Protein AF-A0A0B7FVF7-F1 (afdb_monomer_lite)

Structure (mmCIF, N/CA/C/O backbone):
data_AF-A0A0B7FVF7-F1
#
_entry.id   AF-A0A0B7FVF7-F1
#
loop_
_atom_site.group_PDB
_atom_site.id
_atom_site.type_symbol
_atom_site.label_atom_id
_atom_site.label_alt_id
_atom_site.label_comp_id
_atom_site.label_asym_id
_atom_site.label_entity_id
_atom_site.label_seq_id
_atom_site.pdbx_PDB_ins_code
_atom_site.Cartn_x
_atom_site.Cartn_y
_atom_site.Cartn_z
_atom_site.occupancy
_atom_site.B_iso_or_equiv
_atom_site.auth_seq_id
_atom_site.auth_comp_id
_atom_site.auth_asym_id
_atom_site.auth_atom_id
_atom_site.pdbx_PDB_model_num
ATOM 1 N N . MET A 1 1 ? -5.448 34.491 22.458 1.00 40.00 1 MET A N 1
ATOM 2 C CA . MET A 1 1 ? -5.230 33.039 22.289 1.00 40.00 1 MET A CA 1
ATOM 3 C C . MET A 1 1 ? -5.786 32.629 20.936 1.00 40.00 1 MET A C 1
ATOM 5 O O . MET A 1 1 ? -6.955 32.916 20.706 1.00 40.00 1 MET A O 1
ATOM 9 N N . PRO A 1 2 ? -4.983 32.067 20.018 1.00 40.56 2 PRO A N 1
ATOM 10 C CA . PRO A 1 2 ? -5.481 31.644 18.713 1.00 40.56 2 PRO A CA 1
ATOM 11 C C . PRO A 1 2 ? -6.463 30.479 18.889 1.00 40.56 2 PRO A C 1
ATOM 13 O O . PRO A 1 2 ? -6.180 29.525 19.614 1.00 40.56 2 PRO A O 1
ATOM 16 N N . ALA A 1 3 ? -7.634 30.582 18.263 1.00 45.41 3 ALA A N 1
ATOM 17 C CA . ALA A 1 3 ? -8.633 29.525 18.258 1.00 45.41 3 ALA A CA 1
ATOM 18 C C . ALA A 1 3 ? -8.055 28.291 17.550 1.00 45.41 3 ALA A C 1
ATOM 20 O O . ALA A 1 3 ? -7.659 28.364 16.387 1.00 45.41 3 ALA A O 1
ATOM 21 N N . LEU A 1 4 ? -7.983 27.162 18.255 1.00 48.22 4 LEU A N 1
ATOM 22 C CA . LEU A 1 4 ? -7.643 25.872 17.662 1.00 48.22 4 LEU A CA 1
ATOM 23 C C . LEU A 1 4 ? -8.769 25.487 16.697 1.00 48.22 4 LEU A C 1
ATOM 25 O O . LEU A 1 4 ? -9.806 24.971 17.117 1.00 48.22 4 LEU A O 1
ATOM 29 N N . SER A 1 5 ? -8.584 25.769 15.408 1.00 57.19 5 SER A N 1
ATOM 30 C CA . SER A 1 5 ? -9.456 25.272 14.348 1.00 57.19 5 SER A CA 1
ATOM 31 C C . SER A 1 5 ? -9.548 23.753 14.476 1.00 57.19 5 SER A C 1
ATOM 33 O O . SER A 1 5 ? -8.553 23.046 14.313 1.00 57.19 5 SER A O 1
ATOM 35 N N . ARG A 1 6 ? -10.735 23.239 14.818 1.00 60.09 6 ARG A N 1
ATOM 36 C CA . ARG A 1 6 ? -10.987 21.796 14.851 1.00 60.09 6 ARG A CA 1
ATOM 37 C C . ARG A 1 6 ? -10.880 21.285 13.415 1.00 60.09 6 ARG A C 1
ATOM 39 O O . ARG A 1 6 ? -11.695 21.647 12.577 1.00 60.09 6 ARG A O 1
ATOM 46 N N . VAL A 1 7 ? -9.862 20.485 13.126 1.00 69.00 7 VAL A N 1
ATOM 47 C CA . VAL A 1 7 ? -9.727 19.763 11.855 1.00 69.00 7 VAL A CA 1
ATOM 48 C C . VAL A 1 7 ? -10.257 18.355 12.084 1.00 69.00 7 VAL A C 1
ATOM 50 O O . VAL A 1 7 ? -9.806 17.671 13.003 1.00 69.00 7 VAL A O 1
ATOM 53 N N . ALA A 1 8 ? -11.226 17.929 11.276 1.00 76.94 8 ALA A N 1
ATOM 54 C CA . ALA A 1 8 ? -11.682 16.548 11.292 1.00 76.94 8 ALA A CA 1
ATOM 55 C C . ALA A 1 8 ? -10.719 15.725 10.436 1.00 76.94 8 ALA A C 1
ATOM 57 O O . ALA A 1 8 ? -10.469 16.051 9.273 1.00 76.94 8 ALA A O 1
ATOM 58 N N . LEU A 1 9 ? -10.160 14.672 11.029 1.00 82.38 9 LEU A N 1
ATOM 59 C CA . LEU A 1 9 ? -9.371 13.691 10.298 1.00 82.38 9 LEU A CA 1
ATOM 60 C C . LEU A 1 9 ? -10.318 12.628 9.757 1.00 82.38 9 LEU A C 1
ATOM 62 O O . LEU A 1 9 ? -10.985 11.933 10.522 1.00 82.38 9 LEU A O 1
ATOM 66 N N . THR A 1 10 ? -10.361 12.522 8.438 1.00 90.12 10 THR A N 1
ATOM 67 C CA . THR A 1 10 ? -11.080 11.470 7.719 1.00 90.12 10 THR A CA 1
ATOM 68 C C . THR A 1 10 ? -10.075 10.560 7.030 1.00 90.12 10 THR A C 1
ATOM 70 O O . THR A 1 10 ? -8.979 11.007 6.688 1.00 90.12 10 THR A O 1
ATOM 73 N N . TYR A 1 11 ? -10.427 9.290 6.852 1.00 91.88 11 TYR A N 1
ATOM 74 C CA . TYR A 1 11 ? -9.590 8.330 6.140 1.00 91.88 11 TYR A CA 1
ATOM 75 C C . TYR A 1 11 ? -10.258 7.979 4.815 1.00 91.88 11 TYR A C 1
ATOM 77 O O . TYR A 1 11 ? -11.464 7.736 4.791 1.00 91.88 11 TYR A O 1
ATOM 85 N N . ASP A 1 12 ? -9.481 7.982 3.737 1.00 93.88 12 ASP A N 1
ATOM 86 C CA . ASP A 1 12 ? -9.951 7.646 2.394 1.00 93.88 12 ASP A CA 1
ATOM 87 C C . ASP A 1 12 ? -9.184 6.419 1.883 1.00 93.88 12 ASP A C 1
ATOM 89 O O . ASP A 1 12 ? -7.948 6.401 1.895 1.00 93.88 12 ASP A O 1
ATOM 93 N N . ILE A 1 13 ? -9.922 5.383 1.474 1.00 95.94 13 ILE A N 1
ATOM 94 C CA . ILE A 1 13 ? -9.359 4.157 0.904 1.00 95.94 13 ILE A CA 1
ATOM 95 C C . ILE A 1 13 ? -9.571 4.182 -0.607 1.00 95.94 13 ILE A C 1
ATOM 97 O O . ILE A 1 13 ? -10.697 4.291 -1.098 1.00 95.94 13 ILE A O 1
ATOM 101 N N . CYS A 1 14 ? -8.478 4.063 -1.351 1.00 95.56 14 CYS A N 1
ATOM 102 C CA . CYS A 1 14 ? -8.489 4.072 -2.806 1.00 95.56 14 CYS A CA 1
ATOM 103 C C . CYS A 1 14 ? -8.047 2.708 -3.328 1.00 95.56 14 CYS A C 1
ATOM 105 O O . CYS A 1 14 ? -7.023 2.186 -2.890 1.00 95.56 14 CYS A O 1
ATOM 107 N N . VAL A 1 15 ? -8.806 2.150 -4.269 1.00 96.06 15 VAL A N 1
ATOM 108 C CA . VAL A 1 15 ? -8.445 0.927 -4.993 1.00 96.06 15 VAL A CA 1
ATOM 109 C C . VAL A 1 15 ? -7.990 1.322 -6.390 1.00 96.06 15 VAL A C 1
ATOM 111 O O . VAL A 1 15 ? -8.666 2.096 -7.065 1.00 96.06 15 VAL A O 1
ATOM 114 N N . HIS A 1 16 ? -6.844 0.794 -6.802 1.00 95.56 16 HIS A N 1
ATOM 115 C CA . HIS A 1 16 ? -6.195 1.099 -8.069 1.00 95.56 16 HIS A CA 1
ATOM 116 C C . HIS A 1 16 ? -6.110 -0.180 -8.899 1.00 95.56 16 HIS A C 1
ATOM 118 O O . HIS A 1 16 ? -5.413 -1.124 -8.522 1.00 95.56 16 HIS A O 1
ATOM 124 N N . ALA A 1 17 ? -6.809 -0.212 -10.033 1.00 94.25 17 ALA A N 1
ATOM 125 C CA . ALA A 1 17 ? -6.818 -1.367 -10.934 1.00 94.25 17 ALA A CA 1
ATOM 126 C C . ALA A 1 17 ? -5.561 -1.480 -11.816 1.00 94.25 17 ALA A C 1
ATOM 128 O O . ALA A 1 17 ? -5.378 -2.486 -12.494 1.00 94.25 17 ALA A O 1
ATOM 129 N N . SER A 1 18 ? -4.708 -0.452 -11.829 1.00 93.69 18 SER A N 1
ATOM 130 C CA . SER A 1 18 ? -3.447 -0.438 -12.574 1.00 93.69 18 SER A CA 1
ATOM 131 C C . SER A 1 18 ? -2.327 0.162 -11.736 1.00 93.69 18 SER A C 1
ATOM 133 O O . SER A 1 18 ? -2.566 0.987 -10.844 1.00 93.69 18 SER A O 1
ATOM 135 N N . ALA A 1 19 ? -1.095 -0.222 -12.052 1.00 94.06 19 ALA A N 1
ATOM 136 C CA . ALA A 1 19 ? 0.082 0.362 -11.433 1.00 94.06 19 ALA A CA 1
ATOM 137 C C . ALA A 1 19 ? 0.267 1.826 -11.850 1.00 94.06 19 ALA A C 1
ATOM 139 O O . ALA A 1 19 ? 0.687 2.647 -11.036 1.00 94.06 19 ALA A O 1
ATOM 140 N N . ALA A 1 20 ? -0.100 2.178 -13.086 1.00 92.25 20 ALA A N 1
ATOM 141 C CA . ALA A 1 20 ? -0.133 3.560 -13.553 1.00 92.25 20 ALA A CA 1
ATOM 142 C C . ALA A 1 20 ? -1.016 4.461 -12.667 1.00 92.25 20 ALA A C 1
ATOM 144 O O . ALA A 1 20 ? -0.553 5.506 -12.206 1.00 92.25 20 ALA A O 1
ATOM 145 N N . ASP A 1 21 ? -2.254 4.046 -12.380 1.00 93.69 21 ASP A N 1
ATOM 146 C CA . ASP A 1 21 ? -3.182 4.802 -11.525 1.00 93.69 21 ASP A CA 1
ATOM 147 C C . ASP A 1 21 ? -2.670 4.916 -10.080 1.00 93.69 21 ASP A C 1
ATOM 149 O O . ASP A 1 21 ? -2.673 5.999 -9.489 1.00 93.69 21 ASP A O 1
ATOM 153 N N . PHE A 1 22 ? -2.136 3.819 -9.537 1.00 95.50 22 PHE A N 1
ATOM 154 C CA . PHE A 1 22 ? -1.482 3.812 -8.230 1.00 95.50 22 PHE A CA 1
ATOM 155 C C . PHE A 1 22 ? -0.307 4.799 -8.165 1.00 95.50 22 PHE A C 1
ATOM 157 O O . PHE A 1 22 ? -0.182 5.554 -7.199 1.00 95.50 22 PHE A O 1
ATOM 164 N N . MET A 1 23 ? 0.541 4.837 -9.195 1.00 93.75 23 MET A N 1
ATOM 165 C CA . MET A 1 23 ? 1.702 5.727 -9.253 1.00 93.75 23 MET A CA 1
ATOM 166 C C . MET A 1 23 ? 1.321 7.197 -9.454 1.00 93.75 23 MET A C 1
ATOM 168 O O . MET A 1 23 ? 2.017 8.072 -8.932 1.00 93.75 23 MET A O 1
ATOM 172 N N . GLU A 1 24 ? 0.224 7.492 -10.159 1.00 93.38 24 GLU A N 1
ATOM 173 C CA . GLU A 1 24 ? -0.326 8.850 -10.228 1.00 93.38 24 GLU A CA 1
ATOM 174 C C . GLU A 1 24 ? -0.757 9.343 -8.840 1.00 93.38 24 GLU A C 1
ATOM 176 O O . GLU A 1 24 ? -0.422 10.469 -8.472 1.00 93.38 24 GLU A O 1
ATOM 181 N N . ALA A 1 25 ? -1.426 8.497 -8.052 1.00 94.00 25 ALA A N 1
ATOM 182 C CA . ALA A 1 25 ? -1.904 8.843 -6.714 1.00 94.00 25 ALA A CA 1
ATOM 183 C C . ALA A 1 25 ? -0.775 8.906 -5.667 1.00 94.00 25 ALA A C 1
ATOM 185 O O . ALA A 1 25 ? -0.592 9.902 -4.964 1.00 94.00 25 ALA A O 1
ATOM 186 N N . ALA A 1 26 ? -0.006 7.823 -5.544 1.00 94.12 26 ALA A N 1
ATOM 187 C CA . ALA A 1 26 ? 0.906 7.586 -4.428 1.00 94.12 26 ALA A CA 1
ATOM 188 C C . ALA A 1 26 ? 2.373 7.879 -4.746 1.00 94.12 26 ALA A C 1
ATOM 190 O O . ALA A 1 26 ? 3.180 8.006 -3.822 1.00 94.12 26 ALA A O 1
ATOM 191 N N . GLY A 1 27 ? 2.734 8.026 -6.025 1.00 91.06 27 GLY A N 1
ATOM 192 C CA . GLY A 1 27 ? 4.130 8.112 -6.452 1.00 91.06 27 GLY A CA 1
ATOM 193 C C . GLY A 1 27 ? 4.908 9.228 -5.757 1.00 91.06 27 GLY A C 1
ATOM 194 O O . GLY A 1 27 ? 6.050 9.020 -5.363 1.00 91.06 27 GLY A O 1
ATOM 195 N N . HIS A 1 28 ? 4.285 10.387 -5.519 1.00 90.19 28 HIS A N 1
ATOM 196 C CA . HIS A 1 28 ? 4.942 11.486 -4.806 1.00 90.19 28 HIS A CA 1
ATOM 197 C C . HIS A 1 28 ? 5.336 11.110 -3.366 1.00 90.19 28 HIS A C 1
ATOM 199 O O . HIS A 1 28 ? 6.439 11.432 -2.938 1.00 90.19 28 HIS A O 1
ATOM 205 N N . ALA A 1 29 ? 4.470 10.401 -2.637 1.00 90.00 29 ALA A N 1
ATOM 206 C CA . ALA A 1 29 ? 4.701 10.017 -1.247 1.00 90.00 29 ALA A CA 1
ATOM 207 C C . ALA A 1 29 ? 5.718 8.870 -1.127 1.00 90.00 29 ALA A C 1
ATOM 209 O O . ALA A 1 29 ? 6.467 8.804 -0.154 1.00 90.00 29 ALA A O 1
ATOM 210 N N . LEU A 1 30 ? 5.768 7.983 -2.125 1.00 87.50 30 LEU A N 1
ATOM 211 C CA . LEU A 1 30 ? 6.735 6.884 -2.177 1.00 87.50 30 LEU A CA 1
ATOM 212 C C . LEU A 1 30 ? 8.140 7.372 -2.558 1.00 87.50 30 LEU A C 1
ATOM 214 O O . LEU A 1 30 ? 9.123 6.914 -1.978 1.00 87.50 30 LEU A O 1
ATOM 218 N N . LEU A 1 31 ? 8.232 8.325 -3.492 1.00 82.56 31 LEU A N 1
ATOM 219 C CA . LEU A 1 31 ? 9.501 8.846 -4.008 1.00 82.56 31 LEU A CA 1
ATOM 220 C C . LEU A 1 31 ? 10.141 9.910 -3.107 1.00 82.56 31 LEU A C 1
ATOM 222 O O . LEU A 1 31 ? 11.363 9.988 -3.067 1.00 82.56 31 LEU A O 1
ATOM 226 N N . ALA A 1 32 ? 9.352 10.726 -2.396 1.00 68.94 32 ALA A N 1
ATOM 227 C CA . ALA A 1 32 ? 9.876 11.913 -1.713 1.00 68.94 32 ALA A CA 1
ATOM 228 C C . ALA A 1 32 ? 10.876 11.613 -0.584 1.00 68.94 32 ALA A C 1
ATOM 230 O O . ALA A 1 32 ? 11.811 12.380 -0.423 1.00 68.94 32 ALA A O 1
ATOM 231 N N . ASP A 1 33 ? 10.719 10.512 0.160 1.00 60.16 33 ASP A N 1
ATOM 232 C CA . ASP A 1 33 ? 11.608 10.178 1.294 1.00 60.16 33 ASP A CA 1
ATOM 233 C C . ASP A 1 33 ? 11.699 8.670 1.586 1.00 60.16 33 ASP A C 1
ATOM 235 O O . ASP A 1 33 ? 12.339 8.234 2.546 1.00 60.16 33 ASP A O 1
ATOM 239 N N . GLN A 1 34 ? 11.005 7.843 0.801 1.00 64.94 34 GLN A N 1
ATOM 240 C CA . GLN A 1 34 ? 10.718 6.460 1.174 1.00 64.94 34 GLN A CA 1
ATOM 241 C C . GLN A 1 34 ? 11.133 5.445 0.115 1.00 64.94 34 GLN A C 1
ATOM 243 O O . GLN A 1 34 ? 10.825 4.269 0.276 1.00 64.94 34 GLN A O 1
ATOM 248 N N . GLU A 1 35 ? 11.881 5.833 -0.917 1.00 64.06 35 GLU A N 1
ATOM 249 C CA . GLU A 1 35 ? 12.349 4.912 -1.961 1.00 64.06 35 GLU A CA 1
ATOM 250 C C . GLU A 1 35 ? 13.102 3.712 -1.356 1.00 64.06 35 GLU A C 1
ATOM 252 O O . GLU A 1 35 ? 12.822 2.556 -1.666 1.00 64.06 35 GLU A O 1
ATOM 257 N N . ARG A 1 36 ? 13.962 3.967 -0.358 1.00 65.19 36 ARG A N 1
ATOM 258 C CA . ARG A 1 36 ? 14.715 2.914 0.349 1.00 65.19 36 ARG A CA 1
ATOM 259 C C . ARG A 1 36 ? 13.841 1.990 1.206 1.00 65.19 36 ARG A C 1
ATOM 261 O O . ARG A 1 36 ? 14.229 0.852 1.447 1.00 65.19 36 ARG A O 1
ATOM 268 N N . ARG A 1 37 ? 12.694 2.473 1.700 1.00 68.12 37 ARG A N 1
ATOM 269 C CA . ARG A 1 37 ? 11.808 1.751 2.641 1.00 68.12 37 ARG A CA 1
ATOM 270 C C . ARG A 1 37 ? 10.598 1.111 1.960 1.00 68.12 37 ARG A C 1
ATOM 272 O O . ARG A 1 37 ? 10.102 0.099 2.438 1.00 68.12 37 ARG A O 1
ATOM 279 N N . SER A 1 38 ? 10.148 1.671 0.842 1.00 65.62 38 SER A N 1
ATOM 280 C CA . SER A 1 38 ? 9.029 1.185 0.028 1.00 65.62 38 SER A CA 1
ATOM 281 C C . SER A 1 38 ? 9.456 0.169 -1.035 1.00 65.62 38 SER A C 1
ATOM 283 O O . SER A 1 38 ? 8.635 -0.209 -1.868 1.00 65.62 38 SER A O 1
ATOM 285 N N . ASN A 1 39 ? 10.719 -0.281 -0.982 1.00 68.50 39 ASN A N 1
ATOM 286 C CA . ASN A 1 39 ? 11.444 -0.951 -2.063 1.00 68.50 39 ASN A CA 1
ATOM 287 C C . ASN A 1 39 ? 10.620 -2.030 -2.786 1.00 68.50 39 ASN A C 1
ATOM 289 O O . ASN A 1 39 ? 10.607 -2.059 -4.007 1.00 68.50 39 ASN A O 1
ATOM 293 N N . LEU A 1 40 ? 9.848 -2.854 -2.071 1.00 84.19 40 LEU A N 1
ATOM 294 C CA . LEU A 1 40 ? 9.037 -3.905 -2.699 1.00 84.19 40 LEU A CA 1
ATOM 295 C C . LEU A 1 40 ? 7.803 -3.371 -3.439 1.00 84.19 40 LEU A C 1
ATOM 297 O O . LEU A 1 40 ? 7.603 -3.705 -4.598 1.00 84.19 40 LEU A O 1
ATOM 301 N N . ILE A 1 41 ? 6.993 -2.510 -2.816 1.00 89.94 41 ILE A N 1
ATOM 302 C CA . ILE A 1 41 ? 5.767 -2.006 -3.460 1.00 89.94 41 ILE A CA 1
ATOM 303 C C . ILE A 1 41 ? 6.103 -1.043 -4.596 1.00 89.94 41 ILE A C 1
ATOM 305 O O . ILE A 1 41 ? 5.476 -1.098 -5.652 1.00 89.94 41 ILE A O 1
ATOM 309 N N . LEU A 1 42 ? 7.090 -0.167 -4.390 1.00 88.38 42 LEU A N 1
ATOM 310 C CA . LEU A 1 42 ? 7.495 0.792 -5.411 1.00 88.38 42 LEU A CA 1
ATOM 311 C C . LEU A 1 42 ? 8.128 0.088 -6.616 1.00 88.38 42 LEU A C 1
ATOM 313 O O . LEU A 1 42 ? 7.776 0.420 -7.744 1.00 88.38 42 LEU A O 1
ATOM 317 N N . SER A 1 43 ? 9.007 -0.900 -6.406 1.00 87.44 43 SER A N 1
ATOM 318 C CA . SER A 1 43 ? 9.593 -1.659 -7.521 1.00 87.44 43 SER A CA 1
ATOM 319 C C . SER A 1 43 ? 8.537 -2.446 -8.295 1.00 87.44 43 SER A C 1
ATOM 321 O O . SER A 1 43 ? 8.483 -2.317 -9.516 1.00 87.44 43 SER A O 1
ATOM 323 N N . GLN A 1 44 ? 7.637 -3.155 -7.601 1.00 90.62 44 GLN A N 1
ATOM 324 C CA . GLN A 1 44 ? 6.514 -3.862 -8.225 1.00 90.62 44 GLN A CA 1
ATOM 325 C C . GLN A 1 44 ? 5.637 -2.922 -9.059 1.00 90.62 44 GLN A C 1
ATOM 327 O O . GLN A 1 44 ? 5.270 -3.244 -10.188 1.00 90.62 44 GLN A O 1
ATOM 332 N N . ALA A 1 45 ? 5.315 -1.741 -8.524 1.00 91.81 45 ALA A N 1
ATOM 333 C CA . ALA A 1 45 ? 4.517 -0.755 -9.238 1.00 91.81 45 ALA A CA 1
ATOM 334 C C . ALA A 1 45 ? 5.249 -0.185 -10.462 1.00 91.81 45 ALA A C 1
ATOM 336 O O . ALA A 1 45 ? 4.638 -0.028 -11.514 1.00 91.81 45 ALA A O 1
ATOM 337 N N . LEU A 1 46 ? 6.550 0.103 -10.364 1.00 90.38 46 LEU A N 1
ATOM 338 C CA . LEU A 1 46 ? 7.339 0.602 -11.494 1.00 90.38 46 LEU A CA 1
ATOM 339 C C . LEU A 1 46 ? 7.472 -0.443 -12.607 1.00 90.38 46 LEU A C 1
ATOM 341 O O . LEU A 1 46 ? 7.271 -0.118 -13.779 1.00 90.38 46 LEU A O 1
ATOM 345 N N . GLU A 1 47 ? 7.772 -1.693 -12.251 1.00 90.56 47 GLU A N 1
ATOM 346 C CA . GLU A 1 47 ? 7.867 -2.803 -13.201 1.00 90.56 47 GLU A CA 1
ATOM 347 C C . GLU A 1 47 ? 6.528 -3.031 -13.906 1.00 90.56 47 GLU A C 1
ATOM 349 O O . GLU A 1 47 ? 6.466 -3.070 -15.139 1.00 90.56 47 GLU A O 1
ATOM 354 N N . ARG A 1 48 ? 5.432 -3.089 -13.139 1.00 91.44 48 ARG A N 1
ATOM 355 C CA . ARG A 1 48 ? 4.097 -3.259 -13.707 1.00 91.44 48 ARG A CA 1
ATOM 356 C C . ARG A 1 48 ? 3.683 -2.070 -14.570 1.00 91.44 48 ARG A C 1
ATOM 358 O O . ARG A 1 48 ? 3.174 -2.294 -15.661 1.00 91.44 48 ARG A O 1
ATOM 365 N N . ALA A 1 49 ? 3.926 -0.833 -14.143 1.00 89.88 49 ALA A N 1
ATOM 366 C CA . ALA A 1 49 ? 3.584 0.352 -14.932 1.00 89.88 49 ALA A CA 1
ATOM 367 C C . ALA A 1 49 ? 4.348 0.385 -16.270 1.00 89.88 49 ALA A C 1
ATOM 369 O O . ALA A 1 49 ? 3.788 0.767 -17.296 1.00 89.88 49 ALA A O 1
ATOM 370 N N . SER A 1 50 ? 5.609 -0.061 -16.279 1.00 87.81 50 SER A N 1
ATOM 371 C CA . SER A 1 50 ? 6.398 -0.237 -17.507 1.00 87.81 50 SER A CA 1
ATOM 372 C C . SER A 1 50 ? 5.799 -1.313 -18.423 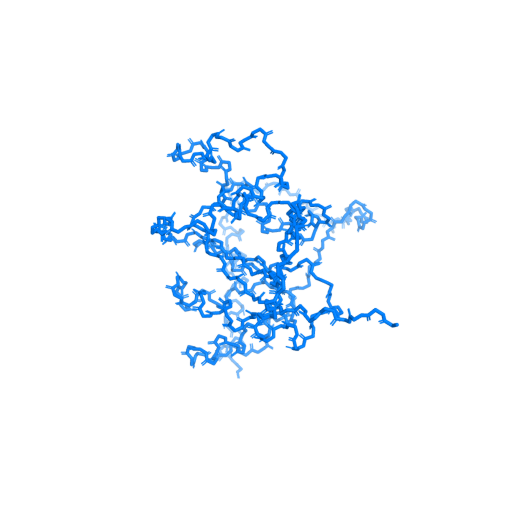1.00 87.81 50 SER A C 1
ATOM 374 O O . SER A 1 50 ? 5.656 -1.117 -19.636 1.00 87.81 50 SER A O 1
ATOM 376 N N . TRP A 1 51 ? 5.376 -2.440 -17.845 1.00 89.44 51 TRP A N 1
ATOM 377 C CA . TRP A 1 51 ? 4.681 -3.491 -18.585 1.00 89.44 51 TRP A CA 1
ATOM 378 C C . TRP A 1 51 ? 3.341 -3.004 -19.162 1.00 89.44 51 TRP A C 1
ATOM 380 O O . TRP A 1 51 ? 3.057 -3.244 -20.332 1.00 89.44 51 TRP A O 1
ATOM 390 N N . GLU A 1 52 ? 2.537 -2.275 -18.382 1.00 89.75 52 GLU A N 1
ATOM 391 C CA . GLU A 1 52 ? 1.254 -1.702 -18.814 1.00 89.75 52 GLU A CA 1
ATOM 392 C C . GLU A 1 52 ? 1.461 -0.751 -20.000 1.00 89.75 52 GLU A C 1
ATOM 394 O O . GLU A 1 52 ? 0.825 -0.912 -21.042 1.00 89.75 52 GLU A O 1
ATOM 399 N N . ALA A 1 53 ? 2.436 0.159 -19.903 1.00 85.50 53 ALA A N 1
ATOM 400 C CA . ALA A 1 53 ? 2.763 1.100 -20.972 1.00 85.50 53 ALA A CA 1
ATOM 401 C C . ALA A 1 53 ? 3.158 0.416 -22.296 1.00 85.50 53 ALA A C 1
ATOM 403 O O . ALA A 1 53 ? 2.910 0.968 -23.367 1.00 85.50 53 ALA A O 1
ATOM 404 N N . THR A 1 54 ? 3.758 -0.776 -22.236 1.00 86.00 54 THR A N 1
ATOM 405 C CA . THR A 1 54 ? 4.208 -1.522 -23.423 1.00 86.00 54 THR A CA 1
ATOM 406 C C . THR A 1 54 ? 3.158 -2.482 -23.985 1.00 86.00 54 THR A C 1
ATOM 408 O O . THR A 1 54 ? 3.170 -2.728 -25.189 1.00 86.00 54 THR A O 1
ATOM 411 N N . HIS A 1 55 ? 2.250 -3.017 -23.159 1.00 83.12 55 HIS A N 1
ATOM 412 C CA . HIS A 1 55 ? 1.381 -4.137 -23.553 1.00 83.12 55 HIS A CA 1
ATOM 413 C C . HIS A 1 55 ? -0.100 -3.794 -23.690 1.00 83.12 55 HIS A C 1
ATOM 415 O O . HIS A 1 55 ? -0.782 -4.404 -24.510 1.00 83.12 55 HIS A O 1
ATOM 421 N N . THR A 1 56 ? -0.635 -2.869 -22.896 1.00 73.56 56 THR A N 1
ATOM 422 C CA . THR A 1 56 ? -2.085 -2.611 -22.901 1.00 73.56 56 THR A CA 1
ATOM 423 C C . THR A 1 56 ? -2.454 -1.414 -23.767 1.00 73.56 56 THR A C 1
ATOM 425 O O . THR A 1 56 ? -3.629 -1.222 -24.064 1.00 73.56 56 THR A O 1
ATOM 428 N N . GLY A 1 57 ? -1.484 -0.566 -24.134 1.00 62.72 57 GLY A N 1
ATOM 429 C CA . GLY A 1 57 ? -1.759 0.758 -24.707 1.00 62.72 57 GLY A CA 1
ATOM 430 C C . GLY A 1 57 ? -2.513 1.687 -23.740 1.00 62.72 57 GLY A C 1
ATOM 431 O O . GLY A 1 57 ? -2.708 2.862 -24.042 1.00 62.72 57 GLY A O 1
ATOM 432 N N . ILE A 1 58 ? -2.885 1.184 -22.555 1.00 59.34 58 ILE A N 1
ATOM 433 C CA . ILE A 1 58 ? -3.406 1.924 -21.412 1.00 59.34 58 ILE A CA 1
ATOM 434 C C . ILE A 1 58 ? -2.174 2.479 -20.699 1.00 59.34 58 ILE A C 1
ATOM 436 O O . ILE A 1 58 ? -1.787 2.057 -19.612 1.00 59.34 58 ILE A O 1
ATOM 440 N N . GLY A 1 59 ? -1.485 3.390 -21.380 1.00 51.22 59 GLY A N 1
ATOM 441 C CA . GLY A 1 59 ? -0.515 4.243 -20.722 1.00 51.22 59 GLY A CA 1
ATOM 442 C C . GLY A 1 59 ? -1.241 5.125 -19.713 1.00 51.22 59 GLY A C 1
ATOM 443 O O . GLY A 1 59 ? -2.421 5.448 -19.888 1.00 51.22 59 GLY A O 1
ATOM 444 N N . THR A 1 60 ? -0.517 5.538 -18.673 1.00 53.53 60 THR A N 1
ATOM 445 C CA . THR A 1 60 ? -0.808 6.767 -17.916 1.00 53.53 60 THR A CA 1
ATOM 446 C C . THR A 1 60 ? -1.479 7.781 -18.835 1.00 53.53 60 THR A C 1
ATOM 448 O O . THR A 1 60 ? -0.998 7.984 -19.953 1.00 53.53 60 THR A O 1
ATOM 451 N N . SER A 1 61 ? -2.609 8.365 -18.410 1.00 53.75 61 SER A N 1
ATOM 452 C CA . SER A 1 61 ? -3.329 9.357 -19.220 1.00 53.75 61 SER A CA 1
ATOM 453 C C . SER A 1 61 ? -2.295 10.307 -19.812 1.00 53.75 61 SER A C 1
ATOM 455 O O . SER A 1 61 ? -1.633 11.005 -19.050 1.00 53.75 61 SER A O 1
ATOM 457 N N . GLY A 1 62 ? -2.101 10.301 -21.140 1.00 54.62 62 GLY A N 1
ATOM 458 C CA . GLY A 1 62 ? -0.946 10.958 -21.781 1.00 54.62 62 GLY A CA 1
ATOM 459 C C . GLY A 1 62 ? -0.758 12.425 -21.369 1.00 54.62 62 GLY A C 1
ATOM 460 O O . GLY A 1 62 ? 0.341 12.965 -21.424 1.00 54.62 62 GLY A O 1
ATOM 461 N N . SER A 1 63 ? -1.828 13.038 -20.860 1.00 57.03 63 SER A N 1
ATOM 462 C CA . SER A 1 63 ? -1.874 14.355 -20.233 1.00 57.03 63 SER A CA 1
ATOM 463 C C . SER A 1 63 ? -1.001 14.552 -18.978 1.00 57.03 63 SER A C 1
ATOM 465 O O . SER A 1 63 ? -0.720 15.704 -18.656 1.00 57.03 63 SER A O 1
ATOM 467 N N . THR A 1 64 ? -0.599 13.514 -18.234 1.00 69.56 64 THR A N 1
ATOM 468 C CA . THR A 1 64 ? 0.110 13.659 -16.939 1.00 69.56 64 THR A CA 1
ATOM 469 C C . THR A 1 64 ? 1.591 13.271 -16.999 1.00 69.56 64 THR A C 1
ATOM 471 O O . THR A 1 64 ? 2.337 13.582 -16.071 1.00 69.56 64 THR A O 1
ATOM 474 N N . LEU A 1 65 ? 2.047 12.646 -18.090 1.00 69.50 65 LEU A N 1
ATOM 475 C CA . LEU A 1 65 ? 3.394 12.070 -18.243 1.00 69.50 65 LEU A CA 1
ATOM 476 C C . LEU A 1 65 ? 4.546 13.086 -18.108 1.00 69.50 65 LEU A C 1
ATOM 478 O O . LEU A 1 65 ? 5.639 12.703 -17.702 1.00 69.50 65 LEU A O 1
ATOM 482 N N . GLY A 1 66 ? 4.303 14.372 -18.387 1.00 77.81 66 GLY A N 1
ATOM 483 C CA . GLY A 1 66 ? 5.291 15.451 -18.231 1.00 77.81 66 GLY A CA 1
ATOM 484 C C . GLY A 1 66 ? 5.276 16.161 -16.871 1.00 77.81 66 GLY A C 1
ATOM 485 O O . GLY A 1 66 ? 6.097 17.045 -16.632 1.00 77.81 66 GLY A O 1
ATOM 486 N N . LEU A 1 67 ? 4.338 15.823 -15.984 1.00 86.38 67 LEU A N 1
ATOM 487 C CA . LEU A 1 67 ? 4.184 16.494 -14.696 1.00 86.38 67 LEU A CA 1
ATOM 488 C C . LEU A 1 67 ? 5.075 15.857 -13.624 1.00 86.38 67 LEU A C 1
ATOM 490 O O . LEU A 1 67 ? 5.239 14.637 -13.559 1.00 86.38 67 LEU A O 1
ATOM 494 N N . ALA A 1 68 ? 5.589 16.688 -12.714 1.00 88.75 68 ALA A N 1
ATOM 495 C CA . ALA A 1 68 ? 6.280 16.206 -11.522 1.00 88.75 68 ALA A CA 1
ATOM 496 C C . ALA A 1 68 ? 5.351 15.299 -10.678 1.00 88.75 68 ALA A C 1
ATOM 498 O O . ALA A 1 68 ? 4.139 15.537 -10.647 1.00 88.75 68 ALA A O 1
ATOM 499 N N . PRO A 1 69 ? 5.876 14.298 -9.936 1.00 87.50 69 PRO A N 1
ATOM 500 C CA . PRO A 1 69 ? 5.058 13.345 -9.174 1.00 87.50 69 PRO A CA 1
ATOM 501 C C . PRO A 1 69 ? 3.997 13.991 -8.272 1.00 87.50 69 PRO A C 1
ATOM 503 O O . PRO A 1 69 ? 2.861 13.527 -8.221 1.00 87.50 69 PRO A O 1
ATOM 506 N N . HIS A 1 70 ? 4.347 15.088 -7.603 1.00 89.06 70 HIS A N 1
ATOM 507 C CA . HIS A 1 70 ? 3.434 15.850 -6.752 1.00 89.06 70 HIS A CA 1
ATOM 508 C C . HIS A 1 70 ? 2.263 16.479 -7.527 1.00 89.06 70 HIS A C 1
ATOM 510 O O . HIS A 1 70 ? 1.122 16.436 -7.070 1.00 89.06 70 HIS A O 1
ATOM 516 N N . GLU A 1 71 ? 2.521 17.024 -8.718 1.00 90.38 71 GLU A N 1
ATOM 517 C CA . GLU A 1 71 ? 1.478 17.613 -9.563 1.00 90.38 71 GLU A CA 1
ATOM 518 C C . GLU A 1 71 ? 0.566 16.534 -10.160 1.00 90.38 71 GLU A C 1
ATOM 520 O O . GLU A 1 71 ? -0.649 16.717 -10.198 1.00 90.38 71 GLU A O 1
ATOM 525 N N . ARG A 1 72 ? 1.114 15.363 -10.520 1.00 90.69 72 ARG A N 1
ATOM 526 C CA . ARG A 1 72 ? 0.300 14.202 -10.928 1.00 90.69 72 ARG A CA 1
ATOM 527 C C . ARG A 1 72 ? -0.667 13.777 -9.828 1.00 90.69 72 ARG A C 1
ATOM 529 O O . ARG A 1 72 ? -1.853 13.624 -10.098 1.00 90.69 72 ARG A O 1
ATOM 536 N N . SER A 1 73 ? -0.183 13.693 -8.590 1.00 91.31 73 SER A N 1
ATOM 537 C CA . SER A 1 73 ? -1.018 13.374 -7.428 1.00 91.31 73 SER A CA 1
ATOM 538 C C . SER A 1 73 ? -2.130 14.401 -7.221 1.00 91.31 73 SER A C 1
ATOM 540 O O . SER A 1 73 ? -3.275 14.023 -6.993 1.00 91.31 73 SER A O 1
ATOM 542 N N . LYS A 1 74 ? -1.848 15.704 -7.349 1.00 90.75 74 LYS A N 1
ATOM 543 C CA . LYS A 1 74 ? -2.895 16.740 -7.275 1.00 90.75 74 LYS A CA 1
ATOM 544 C C . LYS A 1 74 ? -3.983 16.545 -8.329 1.00 90.75 74 LYS A C 1
ATOM 546 O O . LYS A 1 74 ? -5.163 16.598 -7.992 1.00 90.75 74 LYS A O 1
ATOM 551 N N . VAL A 1 75 ? -3.593 16.320 -9.585 1.00 90.88 75 VAL A N 1
ATOM 552 C CA . VAL A 1 75 ? -4.537 16.087 -10.690 1.00 90.88 75 VAL A CA 1
ATOM 553 C C . VAL A 1 75 ? -5.358 14.822 -10.434 1.00 90.88 75 VAL A C 1
ATOM 555 O O . VAL A 1 75 ? -6.575 14.835 -10.614 1.00 90.88 75 VAL A O 1
ATOM 558 N N . TRP A 1 76 ? -4.717 13.758 -9.948 1.00 92.44 76 TRP A N 1
ATOM 559 C CA . TRP A 1 76 ? -5.382 12.511 -9.584 1.00 92.44 76 TRP A CA 1
ATOM 560 C C . TRP A 1 76 ? -6.442 12.720 -8.493 1.00 92.44 76 TRP A C 1
ATOM 562 O O . TRP A 1 76 ? -7.591 12.311 -8.659 1.00 92.44 76 TRP A O 1
ATOM 572 N N . TRP A 1 77 ? -6.102 13.431 -7.413 1.00 91.06 77 TRP A N 1
ATOM 573 C CA . TRP A 1 77 ? -7.041 13.740 -6.328 1.00 91.06 77 TRP A CA 1
ATOM 574 C C . TRP A 1 77 ? -8.188 14.648 -6.775 1.00 91.06 77 TRP A C 1
ATOM 576 O O . TRP A 1 77 ? -9.333 14.426 -6.381 1.00 91.06 77 TRP A O 1
ATOM 586 N N . ALA A 1 78 ? -7.915 15.633 -7.635 1.00 89.62 78 ALA A N 1
ATOM 587 C CA . ALA A 1 78 ? -8.957 16.471 -8.223 1.00 89.62 78 ALA A CA 1
ATOM 588 C C . ALA A 1 78 ? -9.939 15.641 -9.068 1.00 89.62 78 ALA A C 1
ATOM 590 O O . ALA A 1 78 ? -11.150 15.834 -8.974 1.00 89.62 78 ALA A O 1
ATOM 591 N N . ARG A 1 79 ? -9.430 14.672 -9.843 1.00 90.38 79 ARG A N 1
ATOM 592 C CA . ARG A 1 79 ? -10.249 13.722 -10.609 1.00 90.38 79 ARG A CA 1
ATOM 593 C C . ARG A 1 79 ? -11.057 12.805 -9.694 1.00 90.38 79 ARG A C 1
ATOM 595 O O . ARG A 1 79 ? -12.234 12.587 -9.961 1.00 90.38 79 ARG A O 1
ATOM 602 N N . ARG A 1 80 ? -10.467 12.302 -8.604 1.00 88.12 80 ARG A N 1
ATOM 603 C CA . ARG A 1 80 ? -11.167 11.449 -7.631 1.00 88.12 80 ARG A CA 1
ATOM 604 C C . ARG A 1 80 ? -12.370 12.165 -7.016 1.00 88.12 80 ARG A C 1
ATOM 606 O O . ARG A 1 80 ? -13.432 11.571 -6.916 1.00 88.12 80 ARG A O 1
ATOM 613 N N . TYR A 1 81 ? -12.253 13.430 -6.636 1.00 86.62 81 TYR A N 1
ATOM 614 C CA . TYR A 1 81 ? -13.390 14.153 -6.054 1.00 86.62 81 TYR A CA 1
ATOM 615 C C . TYR A 1 81 ? -14.359 14.742 -7.094 1.00 86.62 81 TYR A C 1
ATOM 617 O O . TYR A 1 81 ? -15.292 15.457 -6.730 1.00 86.62 81 TYR A O 1
ATOM 625 N N . SER A 1 82 ? -14.177 14.425 -8.379 1.00 85.69 82 SER A N 1
ATOM 626 C CA . SER A 1 82 ? -15.137 14.763 -9.427 1.00 85.69 82 SER A CA 1
ATOM 627 C C . SER A 1 82 ? -16.403 13.899 -9.302 1.00 85.69 82 SER A C 1
ATOM 629 O O . SER A 1 82 ? -16.296 12.698 -9.050 1.00 85.69 82 SER A O 1
ATOM 631 N N . PRO A 1 83 ? -17.609 14.456 -9.526 1.00 77.56 83 PRO A N 1
ATOM 632 C CA . PRO A 1 83 ? -18.872 13.713 -9.437 1.00 77.56 83 PRO A CA 1
ATOM 633 C C . PRO A 1 83 ? -19.010 12.590 -10.476 1.00 77.56 83 PRO A C 1
ATOM 635 O O . PRO A 1 83 ? -19.879 11.733 -10.341 1.00 77.56 83 PRO A O 1
ATOM 638 N N . ILE A 1 84 ? -18.174 12.590 -11.517 1.00 77.75 84 ILE A N 1
ATOM 639 C CA . ILE A 1 84 ? -18.170 11.575 -12.569 1.00 77.75 84 ILE A CA 1
ATOM 640 C C . ILE A 1 84 ? -16.940 10.697 -12.355 1.00 77.75 84 ILE A C 1
ATOM 642 O O . ILE A 1 84 ? -15.855 11.007 -12.848 1.00 77.75 84 ILE A O 1
ATOM 646 N N . GLN A 1 85 ? -17.112 9.606 -11.609 1.00 70.44 85 GLN A N 1
ATOM 647 C CA . GLN A 1 85 ? -16.122 8.536 -11.556 1.00 70.44 85 GLN A CA 1
ATOM 648 C C . GLN A 1 85 ? -16.577 7.362 -12.424 1.00 70.44 85 GLN A C 1
ATOM 650 O O . GLN A 1 85 ? -17.709 6.895 -12.269 1.00 70.44 85 GLN A O 1
ATOM 655 N N . PRO A 1 86 ? -15.722 6.864 -13.330 1.00 75.25 86 PRO A N 1
ATOM 656 C CA . PRO A 1 86 ? -15.998 5.615 -14.019 1.00 75.25 86 PRO A CA 1
ATOM 657 C C . PRO A 1 86 ? -15.988 4.455 -13.016 1.00 75.25 86 PRO A C 1
ATOM 659 O O . PRO A 1 86 ? -15.237 4.472 -12.038 1.00 75.25 86 PRO A O 1
ATOM 662 N N . ALA A 1 87 ? -16.807 3.435 -13.273 1.00 79.69 87 ALA A N 1
ATOM 663 C CA . ALA A 1 87 ? -16.706 2.178 -12.543 1.00 79.69 87 ALA A CA 1
ATOM 664 C C . ALA A 1 87 ? -15.319 1.567 -12.796 1.00 79.69 87 ALA A C 1
ATOM 666 O O . ALA A 1 87 ? -14.889 1.445 -13.943 1.00 79.69 87 ALA A O 1
ATOM 667 N N . ILE A 1 88 ? -14.612 1.221 -11.721 1.00 82.19 88 ILE A N 1
ATOM 668 C CA . ILE A 1 88 ? -13.281 0.620 -11.799 1.00 82.19 88 ILE A CA 1
ATOM 669 C C . ILE A 1 88 ? -13.456 -0.898 -11.815 1.00 82.19 88 ILE A C 1
ATOM 671 O O . ILE A 1 88 ? -13.883 -1.486 -10.822 1.00 82.19 88 ILE A O 1
ATOM 675 N N . GLU A 1 89 ? -13.114 -1.536 -12.932 1.00 88.38 89 GLU A N 1
ATOM 676 C CA . GLU A 1 89 ? -12.989 -2.992 -12.991 1.00 88.38 89 GLU A CA 1
ATOM 677 C C . GLU A 1 89 ? -11.654 -3.403 -12.367 1.00 88.38 89 GLU A C 1
ATOM 679 O O . GLU A 1 89 ? -10.581 -3.111 -12.897 1.00 88.38 89 GLU A O 1
ATOM 684 N N . VAL A 1 90 ? -11.715 -4.052 -11.205 1.00 91.50 90 VAL A N 1
ATOM 685 C CA . VAL A 1 90 ? -10.522 -4.493 -10.477 1.00 91.50 90 VAL A CA 1
ATOM 686 C C . VAL A 1 90 ? -10.155 -5.902 -10.931 1.00 91.50 90 VAL A C 1
ATOM 688 O O . VAL A 1 90 ? -10.934 -6.844 -10.781 1.00 91.50 90 VAL A O 1
ATOM 691 N N . GLY A 1 91 ? -8.966 -6.032 -11.519 1.00 90.75 91 GLY A N 1
ATOM 692 C CA . GLY A 1 91 ? -8.416 -7.310 -11.957 1.00 90.75 91 GLY A CA 1
ATOM 693 C C . GLY A 1 91 ? -7.848 -8.153 -10.811 1.00 90.75 91 GLY A C 1
ATOM 694 O O . GLY A 1 91 ? -8.050 -7.883 -9.630 1.00 90.75 91 GLY A O 1
ATOM 695 N N . ARG A 1 92 ? -7.090 -9.196 -11.173 1.00 90.75 92 ARG A N 1
ATOM 696 C CA . ARG A 1 92 ? -6.363 -10.035 -10.199 1.00 90.75 92 ARG A CA 1
ATOM 697 C C . ARG A 1 92 ? -5.177 -9.317 -9.555 1.00 90.75 92 ARG A C 1
ATOM 699 O O . ARG A 1 92 ? -4.805 -9.669 -8.438 1.00 90.75 92 ARG A O 1
ATOM 706 N N . ASP A 1 93 ? -4.613 -8.354 -10.277 1.00 94.06 93 ASP A N 1
ATOM 707 C CA . ASP A 1 93 ? -3.527 -7.498 -9.822 1.00 94.06 93 ASP A CA 1
ATOM 708 C C . ASP A 1 93 ? -4.103 -6.117 -9.533 1.00 94.06 93 ASP A C 1
ATOM 710 O O . ASP A 1 93 ? -4.744 -5.523 -10.402 1.00 94.06 93 ASP A O 1
ATOM 714 N N . PHE A 1 94 ? -3.899 -5.617 -8.321 1.00 96.06 94 PHE A N 1
ATOM 715 C CA . PHE A 1 94 ? -4.365 -4.298 -7.922 1.00 96.06 94 PHE A CA 1
ATOM 716 C C . PHE A 1 94 ? -3.568 -3.756 -6.736 1.00 96.06 94 PHE A C 1
ATOM 718 O O . PHE A 1 94 ? -2.855 -4.479 -6.035 1.00 96.06 94 PHE A O 1
ATOM 725 N N . TRP A 1 95 ? -3.727 -2.459 -6.491 1.00 96.94 95 TRP A N 1
ATOM 726 C CA . TRP A 1 95 ? -3.158 -1.778 -5.336 1.00 96.94 95 TRP A 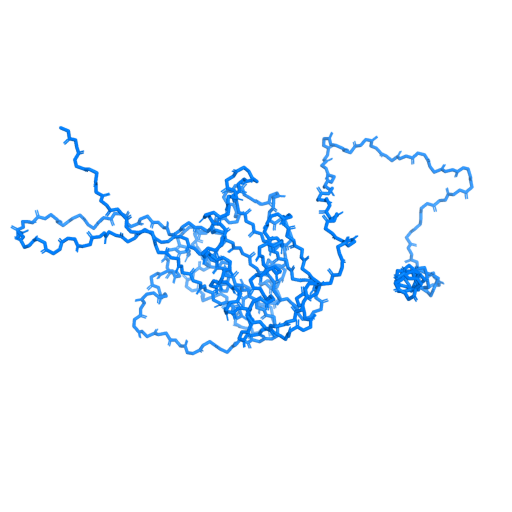CA 1
ATOM 727 C C . TRP A 1 95 ? -4.263 -1.146 -4.508 1.00 96.94 95 TRP A C 1
ATOM 729 O O . TRP A 1 95 ? -5.309 -0.754 -5.025 1.00 96.94 95 TRP A O 1
ATOM 739 N N . VAL A 1 96 ? -4.017 -1.003 -3.210 1.00 97.44 96 VAL A N 1
ATOM 740 C CA . VAL A 1 96 ? -4.904 -0.264 -2.310 1.00 97.44 96 VAL A CA 1
ATOM 741 C C . VAL A 1 96 ? -4.087 0.746 -1.530 1.00 97.44 96 VAL A C 1
ATOM 743 O O . VAL A 1 96 ? -3.023 0.421 -1.009 1.00 97.44 96 VAL A O 1
ATOM 746 N N . THR A 1 97 ? -4.575 1.974 -1.427 1.00 97.44 97 THR A N 1
ATOM 747 C CA . THR A 1 97 ? -3.950 3.010 -0.607 1.00 97.44 97 THR A CA 1
ATOM 748 C C . THR A 1 97 ? -4.915 3.526 0.447 1.00 97.44 97 THR A C 1
ATOM 750 O O . THR A 1 97 ? -6.118 3.629 0.221 1.00 97.44 97 THR A O 1
ATOM 753 N N . CYS A 1 98 ? -4.381 3.832 1.624 1.00 97.50 98 CYS A N 1
ATOM 754 C CA . CYS A 1 98 ? -5.101 4.459 2.724 1.00 97.50 98 CYS A CA 1
ATOM 755 C C . CYS A 1 98 ? -4.492 5.829 2.982 1.00 97.50 98 CYS A C 1
ATOM 757 O O . CYS A 1 98 ? -3.277 5.930 3.167 1.00 97.50 98 CYS A O 1
ATOM 759 N N . TRP A 1 99 ? -5.334 6.854 3.050 1.00 96.38 99 TRP A N 1
ATOM 760 C CA . TRP A 1 99 ? -4.909 8.240 3.196 1.00 96.38 99 TRP A CA 1
ATOM 761 C C . TRP A 1 99 ? -5.601 8.920 4.365 1.00 96.38 99 TRP A C 1
ATOM 763 O O . TRP A 1 99 ? -6.800 8.745 4.565 1.00 96.38 99 TRP A O 1
ATOM 773 N N . THR A 1 100 ? -4.872 9.767 5.085 1.00 94.31 100 THR A N 1
ATOM 774 C CA . THR A 1 100 ? -5.465 10.737 6.003 1.00 94.31 100 THR A CA 1
ATOM 775 C C . THR A 1 100 ? -5.761 12.023 5.239 1.00 94.31 100 THR A C 1
ATOM 777 O O . THR A 1 100 ? -4.851 12.703 4.759 1.00 94.31 100 THR A O 1
ATOM 780 N N . VAL A 1 101 ? -7.042 12.379 5.171 1.00 91.00 101 VAL A N 1
ATOM 781 C CA . VAL A 1 101 ? -7.548 13.609 4.560 1.00 91.00 101 VAL A CA 1
ATOM 782 C C . VAL A 1 101 ? -7.966 14.567 5.673 1.00 91.00 101 VAL A C 1
ATOM 784 O O . VAL A 1 101 ? -8.764 14.223 6.551 1.00 91.00 101 VAL A O 1
ATOM 787 N N . GLN A 1 102 ? -7.409 15.776 5.645 1.00 84.56 102 GLN A N 1
ATOM 788 C CA . GLN A 1 102 ? -7.784 16.856 6.553 1.00 84.56 102 GLN A CA 1
ATOM 789 C C . GLN A 1 102 ? -8.951 17.626 5.942 1.00 84.56 102 GLN A C 1
ATOM 791 O O . GLN A 1 102 ? -8.750 18.420 5.025 1.00 84.56 102 GLN A O 1
ATOM 796 N N . SER A 1 103 ? -10.163 17.410 6.455 1.00 72.31 103 SER A N 1
ATOM 797 C CA . SER A 1 103 ? -11.299 18.247 6.076 1.00 72.31 103 SER A CA 1
ATOM 798 C C . SER A 1 103 ? -11.386 19.435 7.032 1.00 72.31 103 SER A C 1
ATOM 800 O O . SER A 1 103 ? -11.387 19.232 8.256 1.00 72.31 103 SER A O 1
ATOM 802 N N . PRO A 1 104 ? -11.504 20.678 6.528 1.00 66.31 104 PRO A N 1
ATOM 803 C CA . PRO A 1 104 ? -11.922 21.775 7.382 1.00 66.31 104 PRO A CA 1
ATOM 804 C C . PRO A 1 104 ? -13.289 21.406 7.964 1.00 66.31 104 PRO A C 1
ATOM 806 O O . PRO A 1 104 ? -14.208 21.041 7.227 1.00 66.31 104 PRO A O 1
ATOM 809 N N . VAL A 1 105 ? -13.424 21.452 9.291 1.00 65.31 105 VAL A N 1
ATOM 810 C CA . VAL A 1 105 ? -14.748 21.374 9.909 1.00 65.31 105 VAL A CA 1
ATOM 811 C C . VAL A 1 105 ? -15.445 2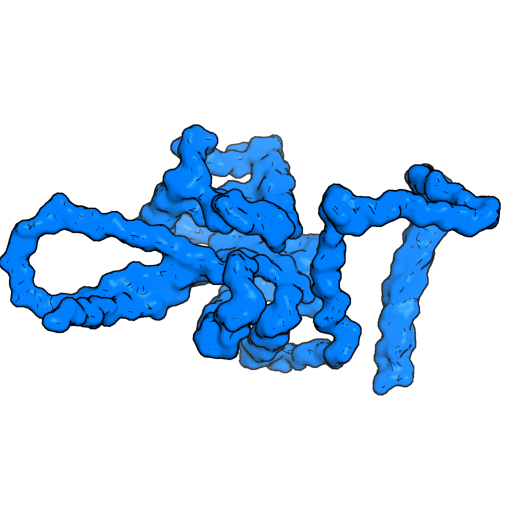2.655 9.495 1.00 65.31 105 VAL A C 1
ATOM 813 O O . VAL A 1 105 ? -15.113 23.731 9.993 1.00 65.31 105 VAL A O 1
ATOM 816 N N . MET A 1 106 ? -16.363 22.557 8.533 1.00 57.22 106 MET A N 1
ATOM 817 C CA . MET A 1 106 ? -17.274 23.650 8.237 1.00 57.22 106 MET A CA 1
ATOM 818 C C . MET A 1 106 ? -18.145 23.851 9.475 1.00 57.22 106 MET A C 1
ATOM 820 O O . MET A 1 106 ? -19.215 23.265 9.614 1.00 57.22 106 MET A O 1
ATOM 824 N N . ASN A 1 107 ? -17.678 24.687 10.399 1.00 51.28 107 ASN A N 1
ATOM 825 C CA . ASN A 1 107 ? -18.584 25.371 11.294 1.00 51.28 107 ASN A CA 1
ATOM 826 C C . ASN A 1 107 ? -19.425 26.261 10.386 1.00 51.28 107 ASN A C 1
ATOM 828 O O . ASN A 1 107 ? -18.950 27.284 9.898 1.00 51.28 107 ASN A O 1
ATOM 832 N N . VAL A 1 108 ? -20.658 25.834 10.122 1.00 49.31 108 VAL A N 1
ATOM 833 C CA . VAL A 1 108 ? -21.680 26.634 9.447 1.00 49.31 108 VAL A CA 1
ATOM 834 C C . VAL A 1 108 ? -22.083 27.768 10.397 1.00 49.31 108 VAL A C 1
ATOM 836 O O . VAL A 1 108 ? -23.174 27.792 10.953 1.00 49.31 108 VAL A O 1
ATOM 839 N N . ALA A 1 109 ? -21.166 28.699 10.640 1.00 47.94 109 ALA A N 1
ATOM 840 C CA . ALA A 1 109 ? -21.454 29.997 11.210 1.00 47.94 109 ALA A CA 1
ATOM 841 C C . ALA A 1 109 ? -21.447 30.970 10.035 1.00 47.94 109 ALA A C 1
ATOM 843 O O . ALA A 1 109 ? -20.401 31.341 9.506 1.00 47.94 109 ALA A O 1
ATOM 844 N N . ARG A 1 110 ? -22.656 31.292 9.573 1.00 52.66 110 ARG A N 1
ATOM 845 C CA . ARG A 1 110 ? -22.927 32.320 8.571 1.00 52.66 110 ARG A CA 1
ATOM 846 C C . ARG A 1 110 ? -22.236 33.620 8.987 1.00 52.66 110 ARG A C 1
A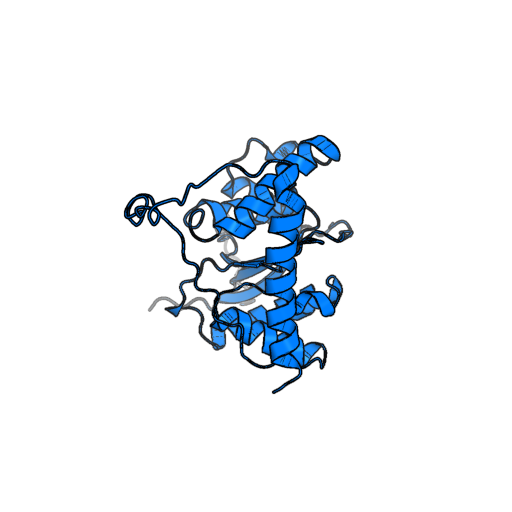TOM 848 O O . ARG A 1 110 ? -22.740 34.278 9.884 1.00 52.66 110 ARG A O 1
ATOM 855 N N . SER A 1 111 ? -21.164 33.993 8.303 1.00 45.84 111 SER A N 1
ATOM 856 C CA . SER A 1 111 ? -20.762 35.389 8.142 1.00 45.84 111 SER A CA 1
ATOM 857 C C . SER A 1 111 ? -20.038 35.521 6.813 1.00 45.84 111 SER A C 1
ATOM 859 O O . SER A 1 111 ? -18.940 35.012 6.617 1.00 45.84 111 SER A O 1
ATOM 861 N N . SER A 1 112 ? -20.744 36.153 5.882 1.00 57.25 112 SER A N 1
ATOM 862 C CA . SER A 1 112 ? -20.234 36.677 4.625 1.00 57.25 112 SER A CA 1
ATOM 863 C C . SER A 1 112 ? -19.083 37.634 4.910 1.00 57.25 112 SER A C 1
ATOM 865 O O . SER A 1 112 ? -19.340 38.683 5.485 1.00 57.25 112 SER A O 1
ATOM 867 N N . GLU A 1 113 ? -17.868 37.322 4.468 1.00 49.56 113 GLU A N 1
ATOM 868 C CA . GLU A 1 113 ? -16.857 38.339 4.178 1.00 49.56 113 GLU A CA 1
ATOM 869 C C . GLU A 1 113 ? -15.816 37.799 3.189 1.00 49.56 113 GLU A C 1
ATOM 871 O O . GLU A 1 113 ? -15.351 36.662 3.277 1.00 49.56 113 GLU A O 1
ATOM 876 N N . LEU A 1 114 ? -15.546 38.618 2.173 1.00 54.81 114 LEU A N 1
ATOM 877 C CA . LEU A 1 114 ? -14.735 38.313 1.006 1.00 54.81 114 LEU A CA 1
ATOM 878 C C . LEU A 1 114 ? -13.283 37.997 1.392 1.00 54.81 114 LEU A C 1
ATOM 880 O O . LEU A 1 114 ? -12.567 38.869 1.873 1.00 54.81 114 LEU A O 1
ATOM 884 N N . ALA A 1 115 ? -12.806 36.804 1.037 1.00 42.88 115 ALA A N 1
ATOM 885 C CA . ALA A 1 115 ? -11.392 36.567 0.758 1.00 42.88 115 ALA A CA 1
ATOM 886 C C . ALA A 1 115 ? -11.251 35.401 -0.229 1.00 42.88 115 ALA A C 1
ATOM 888 O O . ALA A 1 115 ? -11.336 34.227 0.124 1.00 42.88 115 ALA A O 1
ATOM 889 N N . SER A 1 116 ? -11.050 35.759 -1.497 1.00 41.69 116 SER A N 1
ATOM 890 C CA . SER A 1 116 ? -10.685 34.880 -2.610 1.00 41.69 116 SER A CA 1
ATOM 891 C C . SER A 1 116 ? -9.232 34.404 -2.472 1.00 41.69 116 SER A C 1
ATOM 893 O O . SER A 1 116 ? -8.370 34.704 -3.298 1.00 41.69 116 SER A O 1
ATOM 895 N N . THR A 1 117 ? -8.957 33.640 -1.426 1.00 42.88 117 THR A N 1
ATOM 896 C CA . THR A 1 117 ? -7.739 32.844 -1.293 1.00 42.88 117 THR A CA 1
ATOM 897 C C . THR A 1 117 ? -8.198 31.426 -1.023 1.00 42.88 117 THR A C 1
ATOM 899 O O . THR A 1 117 ? -8.492 31.065 0.114 1.00 42.88 117 THR A O 1
ATOM 902 N N . MET A 1 118 ? -8.320 30.634 -2.097 1.00 43.88 118 MET A N 1
ATOM 903 C CA . MET A 1 118 ? -8.484 29.183 -1.995 1.00 43.88 118 MET A CA 1
ATOM 904 C C . MET A 1 118 ? -7.469 28.686 -0.961 1.00 43.88 118 MET A C 1
ATOM 906 O O . MET A 1 118 ? -6.267 28.886 -1.177 1.00 43.88 118 MET A O 1
ATOM 910 N N . PRO A 1 119 ? -7.907 28.097 0.169 1.00 49.81 119 PRO A N 1
ATOM 911 C CA . PRO A 1 119 ? -6.990 27.463 1.095 1.00 49.81 119 PRO A CA 1
ATOM 912 C C . PRO A 1 119 ? -6.152 26.504 0.266 1.00 49.81 119 PRO A C 1
ATOM 914 O O . PRO A 1 119 ? -6.710 25.705 -0.486 1.00 49.81 119 PRO A O 1
ATOM 917 N N . THR A 1 120 ? -4.829 26.620 0.337 1.00 55.16 120 THR A N 1
ATOM 918 C CA . THR A 1 120 ? -3.921 25.643 -0.255 1.00 55.16 120 THR A CA 1
ATOM 919 C C . THR A 1 120 ? -4.231 24.305 0.404 1.00 55.16 120 THR A C 1
ATOM 921 O O . THR A 1 120 ? -3.739 24.001 1.490 1.00 55.16 120 THR A O 1
ATOM 924 N N . ALA A 1 121 ? -5.152 23.552 -0.201 1.00 61.84 121 ALA A N 1
ATOM 925 C CA . ALA A 1 121 ? -5.626 22.291 0.325 1.00 61.84 121 ALA A CA 1
ATOM 926 C C . ALA A 1 121 ? -4.396 21.405 0.478 1.00 61.84 121 ALA A C 1
ATOM 928 O O . ALA A 1 121 ? -3.713 21.092 -0.501 1.00 61.84 121 ALA A O 1
ATOM 929 N N . ARG A 1 122 ? -4.049 21.091 1.730 1.00 74.19 122 ARG A N 1
ATOM 930 C CA . ARG A 1 122 ? -2.944 20.182 2.008 1.00 74.19 122 ARG A CA 1
ATOM 931 C C . ARG A 1 122 ? -3.283 18.862 1.340 1.00 74.19 122 ARG A C 1
ATOM 933 O O . ARG A 1 122 ? -4.394 18.359 1.508 1.00 74.19 122 ARG A O 1
ATOM 940 N N . LEU A 1 123 ? -2.333 18.332 0.576 1.00 80.75 123 LEU A N 1
ATOM 941 C CA . LEU A 1 123 ? -2.506 17.018 -0.017 1.00 80.75 123 LEU A CA 1
ATOM 942 C C . LEU A 1 123 ? -2.762 15.982 1.085 1.00 80.75 123 LEU A C 1
ATOM 944 O O . LEU A 1 123 ? -2.188 16.100 2.176 1.00 80.75 123 LEU A O 1
ATOM 948 N N . PRO A 1 124 ? -3.601 14.973 0.808 1.00 91.00 124 PRO A N 1
ATOM 949 C CA . PRO A 1 124 ? -3.763 13.840 1.701 1.00 91.00 124 PRO A CA 1
ATOM 950 C C . PRO A 1 124 ? -2.414 13.202 2.048 1.00 91.00 124 PRO A C 1
ATOM 952 O O . PRO A 1 124 ? -1.519 13.108 1.208 1.00 91.00 124 PRO A O 1
ATOM 955 N N . THR A 1 125 ? -2.266 12.746 3.289 1.00 92.88 125 THR A N 1
ATOM 956 C CA . THR A 1 125 ? -1.062 12.034 3.739 1.00 92.88 125 THR A CA 1
ATOM 957 C C . THR A 1 125 ? -1.246 10.536 3.544 1.00 92.88 125 THR A C 1
ATOM 959 O O . THR A 1 125 ? -2.234 9.979 4.022 1.00 92.88 125 THR A O 1
ATOM 962 N N . LEU A 1 126 ? -0.306 9.883 2.856 1.00 95.06 126 LEU A N 1
ATOM 963 C CA . LEU A 1 126 ? -0.324 8.431 2.676 1.00 95.06 126 LEU A CA 1
ATOM 964 C C . LEU A 1 126 ? -0.064 7.747 4.020 1.00 95.06 126 LEU A C 1
ATOM 966 O O . LEU A 1 126 ? 0.951 8.009 4.660 1.00 95.06 126 LEU A O 1
ATOM 970 N N . ASP A 1 127 ? -0.948 6.840 4.423 1.00 96.06 127 ASP A N 1
ATOM 971 C CA . ASP A 1 127 ? -0.786 6.037 5.635 1.00 96.06 127 ASP A CA 1
ATOM 972 C C . ASP A 1 127 ? -0.353 4.609 5.324 1.00 96.06 127 ASP A C 1
ATOM 974 O O . ASP A 1 127 ? 0.543 4.078 5.984 1.00 96.06 127 ASP A O 1
ATOM 978 N N . PHE A 1 128 ? -0.969 3.997 4.311 1.00 96.88 128 PHE A N 1
ATOM 979 C CA . PHE A 1 128 ? -0.640 2.647 3.866 1.00 96.88 128 PHE A CA 1
ATOM 980 C C . PHE A 1 128 ? -0.718 2.532 2.352 1.00 96.88 128 PHE A C 1
ATOM 982 O O . PHE A 1 128 ? -1.611 3.104 1.730 1.00 96.88 128 PHE A O 1
ATOM 989 N N . ALA A 1 129 ? 0.176 1.731 1.785 1.00 96.88 129 ALA A N 1
ATOM 990 C CA . ALA A 1 129 ? 0.064 1.208 0.433 1.00 96.88 129 ALA A CA 1
ATOM 991 C C . ALA A 1 129 ? 0.096 -0.320 0.497 1.00 96.88 129 ALA A C 1
ATOM 993 O O . ALA A 1 129 ? 0.896 -0.893 1.236 1.00 96.88 129 ALA A O 1
ATOM 994 N N . VAL A 1 130 ? -0.774 -0.969 -0.266 1.00 96.56 130 VAL A N 1
ATOM 995 C CA . VAL A 1 130 ? -0.902 -2.423 -0.346 1.00 96.56 130 VAL A CA 1
ATOM 996 C C . VAL A 1 130 ? -0.763 -2.840 -1.799 1.00 96.56 130 VAL A C 1
ATOM 998 O O . VAL A 1 130 ? -1.440 -2.281 -2.659 1.00 96.56 130 VAL A O 1
ATOM 1001 N N . SER A 1 131 ? 0.099 -3.818 -2.053 1.00 96.00 131 SER A N 1
ATOM 1002 C CA . SER A 1 131 ? 0.265 -4.464 -3.354 1.00 96.00 131 SER A CA 1
ATOM 1003 C C . SER A 1 131 ? -0.360 -5.855 -3.298 1.00 96.00 131 SER A C 1
ATOM 1005 O O . SER A 1 131 ? -0.012 -6.652 -2.421 1.00 96.00 131 SER A O 1
ATOM 1007 N N . VAL A 1 132 ? -1.294 -6.139 -4.208 1.00 95.12 132 VAL A N 1
ATOM 1008 C CA . VAL A 1 132 ? -1.953 -7.442 -4.344 1.00 95.12 132 VAL A CA 1
ATOM 1009 C C . VAL A 1 132 ? -1.760 -7.928 -5.776 1.00 95.12 132 VAL A C 1
ATOM 1011 O O . VAL A 1 132 ? -2.519 -7.560 -6.663 1.00 95.12 132 VAL A O 1
ATOM 1014 N N . LEU A 1 133 ? -0.744 -8.765 -6.004 1.00 92.69 133 LEU A N 1
ATOM 1015 C CA . LEU A 1 133 ? -0.447 -9.344 -7.325 1.00 92.69 133 LEU A CA 1
ATOM 1016 C C . LEU A 1 133 ? -0.716 -10.846 -7.325 1.00 92.69 133 LEU A C 1
ATOM 1018 O O . LEU A 1 133 ? -0.428 -11.510 -6.332 1.00 92.69 133 LEU A O 1
ATOM 1022 N N . ALA A 1 134 ? -1.250 -11.406 -8.407 1.00 86.31 134 ALA A N 1
ATOM 1023 C CA . ALA A 1 134 ? -1.824 -12.753 -8.464 1.00 86.31 134 ALA A CA 1
ATOM 1024 C C . ALA A 1 134 ? -0.899 -13.872 -7.947 1.00 86.31 134 ALA A C 1
ATOM 1026 O O . ALA A 1 134 ? -1.379 -14.809 -7.300 1.00 86.31 134 ALA A O 1
ATOM 1027 N N . SER A 1 135 ? 0.411 -13.754 -8.171 1.00 83.81 135 SER A N 1
ATOM 1028 C CA . SER A 1 135 ? 1.409 -14.774 -7.807 1.00 83.81 135 SER A CA 1
ATOM 1029 C C . SER A 1 135 ? 2.251 -14.417 -6.577 1.00 83.81 135 SER A C 1
ATOM 1031 O O . SER A 1 135 ? 2.845 -15.307 -5.961 1.00 83.81 135 SER A O 1
ATOM 1033 N N . ASP A 1 136 ? 2.244 -13.149 -6.163 1.00 85.88 136 ASP A N 1
ATOM 1034 C CA . ASP A 1 136 ? 3.117 -12.653 -5.099 1.00 85.88 136 ASP A CA 1
ATOM 1035 C C . ASP A 1 136 ? 2.420 -12.624 -3.738 1.00 85.88 136 ASP A C 1
ATOM 1037 O O . ASP A 1 136 ? 1.184 -12.587 -3.663 1.00 85.88 136 ASP A O 1
ATOM 1041 N N . PRO A 1 137 ? 3.186 -12.609 -2.636 1.00 89.44 137 PRO A N 1
ATOM 1042 C CA . PRO A 1 137 ? 2.649 -12.230 -1.340 1.00 89.44 137 PRO A CA 1
ATOM 1043 C C . PRO A 1 137 ? 1.992 -10.842 -1.357 1.00 89.44 137 PRO A C 1
ATOM 1045 O O . PRO A 1 137 ? 2.314 -9.989 -2.181 1.00 89.44 137 PRO A O 1
ATOM 1048 N N . VAL A 1 138 ? 1.074 -10.609 -0.421 1.00 91.94 138 VAL A N 1
ATOM 1049 C CA . VAL A 1 138 ? 0.496 -9.284 -0.186 1.00 91.94 138 VAL A CA 1
ATOM 1050 C C . VAL A 1 138 ? 1.519 -8.454 0.575 1.00 91.94 138 VAL A C 1
ATOM 1052 O O . VAL A 1 138 ? 1.862 -8.782 1.711 1.00 91.94 138 VAL A O 1
ATOM 1055 N N . PHE A 1 139 ? 1.993 -7.368 -0.025 1.00 93.31 139 PHE A N 1
ATOM 1056 C CA . PHE A 1 139 ? 2.928 -6.455 0.629 1.00 93.31 139 PHE A CA 1
ATOM 1057 C C . PHE A 1 139 ? 2.185 -5.241 1.163 1.00 93.31 139 PHE A C 1
ATOM 1059 O O . PHE A 1 139 ? 1.394 -4.635 0.444 1.00 93.31 139 PHE A O 1
ATOM 1066 N N . VAL A 1 140 ? 2.469 -4.859 2.408 1.00 94.06 140 VAL A N 1
ATOM 1067 C CA . VAL A 1 140 ? 1.935 -3.647 3.032 1.00 94.06 140 VAL A CA 1
ATOM 1068 C C . VAL A 1 140 ? 3.084 -2.750 3.455 1.00 94.06 140 VAL A C 1
ATOM 1070 O O . VAL A 1 140 ? 3.927 -3.110 4.277 1.00 94.06 140 VAL A O 1
ATOM 1073 N N . PHE A 1 141 ? 3.077 -1.544 2.911 1.00 93.69 141 PHE A N 1
ATOM 1074 C CA . PHE A 1 141 ? 4.013 -0.487 3.234 1.00 93.69 141 PHE A CA 1
ATOM 1075 C C . PHE A 1 141 ? 3.313 0.607 4.036 1.00 93.69 141 PHE A C 1
ATOM 1077 O O . PHE A 1 141 ? 2.152 0.931 3.790 1.00 93.69 141 PHE A O 1
ATOM 1084 N N . THR A 1 142 ? 4.050 1.223 4.956 1.00 93.25 142 THR A N 1
ATOM 1085 C CA . THR A 1 142 ? 3.649 2.462 5.619 1.00 93.25 142 THR A CA 1
ATOM 1086 C C . THR A 1 142 ? 4.844 3.418 5.676 1.00 93.25 142 THR A C 1
ATOM 1088 O O . THR A 1 142 ? 5.944 2.984 6.036 1.00 93.25 142 THR A O 1
ATOM 1091 N N . PRO A 1 143 ? 4.675 4.709 5.323 1.00 91.69 143 PRO A N 1
ATOM 1092 C CA . PRO A 1 143 ? 5.753 5.692 5.437 1.00 91.69 143 PRO A CA 1
ATOM 1093 C C . PRO A 1 143 ? 6.024 6.078 6.898 1.00 91.69 143 PRO A C 1
ATOM 1095 O O . PRO A 1 143 ? 7.106 6.571 7.228 1.00 91.69 143 PRO A O 1
ATOM 1098 N N . HIS A 1 144 ? 5.069 5.805 7.788 1.00 90.25 144 HIS A N 1
ATOM 1099 C CA . HIS A 1 144 ? 5.149 6.098 9.212 1.00 90.25 144 HIS A CA 1
ATOM 1100 C C . HIS A 1 144 ? 6.282 5.322 9.901 1.00 90.25 144 HIS A C 1
ATOM 1102 O O . HIS A 1 144 ? 6.725 4.256 9.453 1.00 90.25 144 HIS A O 1
ATOM 1108 N N . SER A 1 145 ? 6.812 5.886 10.987 1.00 89.19 145 SER A N 1
ATOM 1109 C CA . SER A 1 145 ? 7.839 5.218 11.788 1.00 89.19 145 SER A CA 1
ATOM 1110 C C . SER A 1 145 ? 7.185 4.181 12.698 1.00 89.19 145 SER A C 1
ATOM 1112 O O . SER A 1 145 ? 6.036 4.342 13.097 1.00 89.19 145 SER A O 1
ATOM 1114 N N . ALA A 1 146 ? 7.912 3.130 13.083 1.00 87.62 146 ALA A N 1
ATOM 1115 C CA . ALA A 1 146 ? 7.359 2.108 13.976 1.00 87.62 146 ALA A CA 1
ATOM 1116 C C . ALA A 1 146 ? 6.820 2.702 15.296 1.00 87.62 146 ALA A C 1
ATOM 1118 O O . ALA A 1 146 ? 5.808 2.238 15.810 1.00 87.62 146 ALA A O 1
ATOM 1119 N N . ALA A 1 147 ? 7.444 3.775 15.799 1.00 88.94 147 ALA A N 1
ATOM 1120 C CA . ALA A 1 147 ? 7.025 4.466 17.017 1.00 88.94 147 ALA A CA 1
ATOM 1121 C C . ALA A 1 147 ? 5.670 5.187 16.889 1.00 88.94 147 ALA A C 1
ATOM 1123 O O . ALA A 1 147 ? 4.987 5.373 17.893 1.00 88.94 147 ALA A O 1
ATOM 1124 N N . SER A 1 148 ? 5.261 5.592 15.680 1.00 92.75 148 SER A N 1
ATOM 1125 C CA . SER A 1 148 ? 3.973 6.260 15.455 1.00 92.75 148 SER A CA 1
ATOM 1126 C C . SER A 1 148 ? 2.826 5.294 15.136 1.00 92.75 148 SER A C 1
ATOM 1128 O O . SER A 1 148 ? 1.676 5.723 15.055 1.00 92.75 148 SER A O 1
ATOM 1130 N N . LEU A 1 149 ? 3.102 3.993 14.984 1.00 94.12 149 LEU A N 1
ATOM 1131 C CA . LEU A 1 149 ? 2.108 2.952 14.690 1.00 94.12 149 LEU A CA 1
ATOM 1132 C C . LEU A 1 149 ? 1.387 2.482 15.961 1.00 94.12 149 LEU A C 1
ATOM 1134 O O . LEU A 1 149 ? 1.417 1.309 16.328 1.00 94.12 149 LEU A O 1
ATOM 1138 N N . THR A 1 150 ? 0.734 3.411 16.655 1.00 96.56 150 THR A N 1
ATOM 1139 C CA . THR A 1 150 ? -0.061 3.103 17.849 1.00 96.56 150 THR A CA 1
ATOM 1140 C C . THR A 1 150 ? -1.370 2.403 17.479 1.00 96.56 150 THR A C 1
ATOM 1142 O O . THR A 1 150 ? -1.894 2.565 16.377 1.00 96.56 150 THR A O 1
ATOM 1145 N N . SER A 1 151 ? -1.977 1.681 18.425 1.00 95.94 151 SER A N 1
ATOM 1146 C CA . SER A 1 151 ? -3.291 1.050 18.211 1.00 95.94 151 SER A CA 1
ATOM 1147 C C . SER A 1 151 ? -4.375 2.056 17.779 1.00 95.94 151 SER A C 1
ATOM 1149 O O . SER A 1 151 ? -5.182 1.751 16.899 1.00 95.94 151 SER A O 1
ATOM 1151 N N . SER A 1 152 ? -4.358 3.283 18.317 1.00 95.44 152 SER A N 1
ATOM 1152 C CA . SER A 1 152 ? -5.293 4.350 17.929 1.00 95.44 152 SER A CA 1
ATOM 1153 C C . SER A 1 152 ? -5.064 4.872 16.508 1.00 95.44 152 SER A C 1
ATOM 1155 O O . SER A 1 152 ? -6.012 5.309 15.858 1.00 95.44 152 SER A O 1
ATOM 1157 N N . PHE A 1 153 ? -3.831 4.801 16.002 1.00 95.62 153 PHE A N 1
ATOM 1158 C CA . PHE A 1 153 ? -3.517 5.108 14.612 1.00 95.62 153 PHE A CA 1
ATOM 1159 C C . PHE A 1 153 ? -3.930 3.961 13.673 1.00 95.62 153 PHE A C 1
ATOM 1161 O O . PHE A 1 153 ? -4.599 4.197 12.663 1.00 95.62 153 PHE A O 1
ATOM 1168 N N . LEU A 1 154 ? -3.558 2.729 14.028 1.00 97.19 154 LEU A N 1
ATOM 1169 C CA . LEU A 1 154 ? -3.701 1.529 13.203 1.00 97.19 154 LEU A CA 1
ATOM 1170 C C . LEU A 1 154 ? -5.155 1.071 13.058 1.00 97.19 154 LEU A C 1
ATOM 1172 O O . LEU A 1 154 ? -5.650 0.929 11.942 1.00 97.19 154 LEU A O 1
ATOM 1176 N N . THR A 1 155 ? -5.847 0.858 14.178 1.00 96.56 155 THR A N 1
ATOM 1177 C CA . THR A 1 155 ? -7.156 0.189 14.228 1.00 96.56 155 THR A CA 1
ATOM 1178 C C . THR A 1 155 ? -8.205 0.800 13.292 1.00 96.56 155 THR A C 1
ATOM 1180 O O . THR A 1 155 ? -8.793 0.055 12.503 1.00 96.56 155 THR A O 1
ATOM 1183 N N . PRO A 1 156 ? -8.471 2.125 13.312 1.00 96.19 156 PRO A N 1
ATOM 1184 C CA . PRO A 1 156 ? -9.525 2.680 12.466 1.00 96.19 156 PRO A CA 1
ATOM 1185 C C . PRO A 1 156 ? -9.191 2.586 10.970 1.00 96.19 156 PRO A C 1
ATOM 1187 O O . PRO A 1 156 ? -10.091 2.313 10.176 1.00 96.19 156 PRO A O 1
ATOM 1190 N N . ARG A 1 157 ? -7.914 2.757 10.603 1.00 97.12 157 ARG A N 1
ATOM 1191 C CA . ARG A 1 157 ? -7.431 2.714 9.214 1.00 97.12 157 ARG A CA 1
ATOM 1192 C C . ARG A 1 157 ? -7.424 1.295 8.664 1.00 97.12 157 ARG A C 1
ATOM 1194 O O . ARG A 1 157 ? -7.986 1.036 7.605 1.00 97.12 157 ARG A O 1
ATOM 1201 N N . ILE A 1 158 ? -6.852 0.357 9.417 1.00 97.56 158 ILE A N 1
ATOM 1202 C CA . ILE A 1 158 ? -6.740 -1.043 9.004 1.00 97.56 158 ILE A CA 1
ATOM 1203 C C . ILE A 1 158 ? -8.110 -1.703 8.891 1.00 97.56 158 ILE A C 1
ATOM 1205 O O . ILE A 1 158 ? -8.327 -2.483 7.971 1.00 97.56 158 ILE A O 1
ATOM 1209 N N . ARG A 1 159 ? -9.068 -1.359 9.758 1.00 97.12 159 ARG A N 1
ATOM 1210 C CA . ARG A 1 159 ? -10.438 -1.871 9.634 1.00 97.12 159 ARG A CA 1
ATOM 1211 C C . ARG A 1 159 ? -11.069 -1.503 8.288 1.00 97.12 159 ARG A C 1
ATOM 1213 O O . ARG A 1 159 ? -11.651 -2.370 7.646 1.00 97.12 159 ARG A O 1
ATOM 1220 N N . GLN A 1 160 ? -10.947 -0.247 7.856 1.00 96.31 160 GLN A N 1
ATOM 1221 C CA . GLN A 1 160 ? -11.470 0.189 6.554 1.00 96.31 160 GLN A CA 1
ATOM 1222 C C . GLN A 1 160 ? -10.687 -0.428 5.391 1.00 96.31 160 GLN A C 1
ATOM 1224 O O . GLN A 1 160 ? -11.282 -0.870 4.410 1.00 96.31 160 GLN A O 1
ATOM 1229 N N . LEU A 1 161 ? -9.362 -0.519 5.527 1.00 97.06 161 LEU A N 1
ATOM 1230 C CA . LEU A 1 161 ? -8.497 -1.168 4.547 1.00 97.06 161 LEU A CA 1
ATOM 1231 C C . LEU A 1 161 ? -8.885 -2.641 4.337 1.00 97.06 161 LEU A C 1
ATOM 1233 O O . LEU A 1 161 ? -9.030 -3.079 3.201 1.00 97.06 161 LEU A O 1
ATOM 1237 N N . VAL A 1 162 ? -9.108 -3.392 5.418 1.00 97.06 162 VAL A N 1
ATOM 1238 C CA . VAL A 1 162 ? -9.537 -4.799 5.376 1.00 97.06 162 VAL A CA 1
ATOM 1239 C C . VAL A 1 162 ? -10.902 -4.955 4.718 1.00 97.06 162 VAL A C 1
ATOM 1241 O O . VAL A 1 162 ? -11.061 -5.845 3.889 1.00 97.06 162 VAL A O 1
ATOM 1244 N N . GLN A 1 163 ? -11.865 -4.089 5.045 1.00 95.88 163 GLN A N 1
ATOM 1245 C CA . GLN A 1 163 ? -13.188 -4.116 4.416 1.00 95.88 163 GLN A CA 1
ATOM 1246 C C . GLN A 1 163 ? -13.093 -3.963 2.896 1.00 95.88 163 GLN A C 1
ATOM 1248 O O . GLN A 1 163 ? -13.797 -4.657 2.173 1.00 95.88 163 GLN A O 1
ATOM 1253 N N . GLN A 1 164 ? -12.209 -3.087 2.413 1.00 95.44 164 GLN A N 1
ATOM 1254 C CA . GLN A 1 164 ? -11.975 -2.914 0.980 1.00 95.44 164 GLN A CA 1
ATOM 1255 C C . GLN A 1 164 ? -11.228 -4.105 0.377 1.00 95.44 164 GLN A C 1
ATOM 1257 O O . GLN A 1 164 ? -11.653 -4.642 -0.639 1.00 95.44 164 GLN A O 1
ATOM 1262 N N . LEU A 1 165 ? -10.163 -4.588 1.020 1.00 95.38 165 LEU A N 1
ATOM 1263 C CA . LEU A 1 165 ? -9.413 -5.752 0.538 1.00 95.38 165 LEU A CA 1
ATOM 1264 C C . LEU A 1 165 ? -10.298 -6.997 0.401 1.00 95.38 165 LEU A C 1
ATOM 1266 O O . LEU A 1 165 ? -10.180 -7.717 -0.585 1.00 95.38 165 LEU A O 1
ATOM 1270 N N . ALA A 1 166 ? -11.209 -7.235 1.345 1.00 94.94 166 ALA A N 1
ATOM 1271 C CA . ALA A 1 166 ? -12.109 -8.385 1.324 1.00 94.94 166 ALA A CA 1
ATOM 1272 C C . ALA A 1 166 ? -13.121 -8.371 0.164 1.00 94.94 166 ALA A C 1
ATOM 1274 O O . ALA A 1 166 ? -13.652 -9.423 -0.181 1.00 94.94 166 ALA A O 1
ATOM 1275 N N . GLN A 1 167 ? -13.371 -7.213 -0.460 1.00 94.56 167 GLN A N 1
ATOM 1276 C CA . GLN A 1 167 ? -14.252 -7.111 -1.630 1.00 94.56 167 GLN A CA 1
ATOM 1277 C C . GLN A 1 167 ? -13.585 -7.611 -2.917 1.00 94.56 167 GLN A C 1
ATOM 1279 O O . GLN A 1 167 ? -14.276 -8.113 -3.799 1.00 94.56 167 GLN A O 1
ATOM 1284 N N . TYR A 1 168 ? -12.258 -7.488 -3.024 1.00 93.44 168 TYR A N 1
ATOM 1285 C CA . TYR A 1 168 ? -11.517 -7.749 -4.266 1.00 93.44 168 TYR A CA 1
ATOM 1286 C C . TYR A 1 168 ? -10.533 -8.919 -4.159 1.00 93.44 168 TYR A C 1
ATOM 1288 O O . TYR A 1 168 ? -10.132 -9.493 -5.170 1.00 93.44 168 TYR A O 1
ATOM 1296 N N . MET A 1 169 ? -10.132 -9.294 -2.943 1.00 92.12 169 MET A N 1
ATOM 1297 C CA . MET A 1 169 ? -9.121 -10.318 -2.708 1.00 92.12 169 MET A CA 1
ATOM 1298 C C . MET A 1 169 ? -9.741 -11.636 -2.217 1.00 92.12 169 MET A C 1
ATOM 1300 O O . MET A 1 169 ? -10.429 -11.642 -1.194 1.00 92.12 169 MET A O 1
ATOM 1304 N N . PRO A 1 170 ? -9.424 -12.784 -2.848 1.00 89.12 170 PRO A N 1
ATOM 1305 C CA . PRO A 1 170 ? -9.787 -14.095 -2.316 1.00 89.12 170 PRO A CA 1
ATOM 1306 C C . PRO A 1 170 ? -9.224 -14.320 -0.910 1.00 89.12 170 PRO A C 1
ATOM 1308 O O . PRO A 1 170 ? -8.055 -14.030 -0.649 1.00 89.12 170 PRO A O 1
ATOM 1311 N N . VAL A 1 171 ? -10.015 -14.921 -0.017 1.00 87.62 171 VAL A N 1
ATOM 1312 C CA . VAL A 1 171 ? -9.657 -15.002 1.410 1.00 87.62 171 VAL A CA 1
ATOM 1313 C C . VAL A 1 171 ? -8.346 -15.752 1.673 1.00 87.62 171 VAL A C 1
ATOM 1315 O O . VAL A 1 171 ? -7.554 -15.343 2.522 1.00 87.62 171 VAL A O 1
ATOM 1318 N N . ALA A 1 172 ? -8.062 -16.788 0.880 1.00 84.56 172 ALA A N 1
ATOM 1319 C CA . ALA A 1 172 ? -6.847 -17.595 0.989 1.00 84.56 172 ALA A CA 1
ATOM 1320 C C . ALA A 1 172 ? -5.545 -16.782 0.813 1.00 84.56 172 ALA A C 1
ATOM 1322 O O . ALA A 1 172 ? -4.503 -17.157 1.352 1.00 84.56 172 ALA A O 1
ATOM 1323 N N . ARG A 1 173 ? -5.592 -15.643 0.107 1.00 84.38 173 ARG A N 1
ATOM 1324 C CA . ARG A 1 173 ? -4.420 -14.797 -0.177 1.00 84.38 173 ARG A CA 1
ATOM 1325 C C . ARG A 1 173 ? -3.868 -14.096 1.064 1.00 84.38 173 ARG A C 1
ATOM 1327 O O . ARG A 1 173 ? -2.671 -13.830 1.115 1.00 84.38 173 ARG A O 1
ATOM 1334 N N . MET A 1 174 ? -4.702 -13.844 2.078 1.00 87.19 174 MET A N 1
ATOM 1335 C CA . MET A 1 174 ? -4.283 -13.125 3.290 1.00 87.19 174 MET A CA 1
ATOM 1336 C C . MET A 1 174 ? -3.278 -13.917 4.145 1.00 87.19 174 MET A C 1
ATOM 1338 O O . MET A 1 174 ? -2.587 -13.350 4.985 1.00 87.19 174 MET A O 1
ATOM 1342 N N . SER A 1 175 ? -3.137 -15.223 3.898 1.00 83.25 175 SER A N 1
ATOM 1343 C CA . SER A 1 175 ? -2.130 -16.065 4.556 1.00 83.25 175 SER A CA 1
ATOM 1344 C C . SER A 1 175 ? -0.683 -15.674 4.215 1.00 83.25 175 SER A C 1
ATOM 1346 O O . SER A 1 175 ? 0.226 -15.982 4.980 1.00 83.25 175 SER A O 1
ATOM 1348 N N . ARG A 1 176 ? -0.455 -14.969 3.097 1.00 85.75 176 ARG A N 1
ATOM 1349 C CA . ARG A 1 176 ? 0.873 -14.564 2.605 1.00 85.75 176 ARG A CA 1
ATOM 1350 C C . ARG A 1 176 ? 1.061 -13.050 2.716 1.00 85.75 176 ARG A C 1
ATOM 1352 O O . ARG A 1 176 ? 1.301 -12.387 1.712 1.00 85.75 176 ARG A O 1
ATOM 1359 N N . LEU A 1 177 ? 0.908 -12.499 3.917 1.00 89.19 177 LEU A N 1
ATOM 1360 C CA . LEU A 1 177 ? 1.019 -11.062 4.189 1.00 89.19 177 LEU A CA 1
ATOM 1361 C C . LEU A 1 177 ? 2.418 -10.684 4.699 1.00 89.19 177 LEU A C 1
ATOM 1363 O O . LEU A 1 177 ? 2.902 -11.255 5.672 1.00 89.19 177 LEU A O 1
ATOM 1367 N N . PHE A 1 178 ? 3.027 -9.662 4.099 1.00 89.50 178 PHE A N 1
ATOM 1368 C CA . PHE A 1 178 ? 4.305 -9.086 4.515 1.00 89.50 178 PHE A CA 1
ATOM 1369 C C . PHE A 1 178 ? 4.116 -7.618 4.892 1.00 89.50 178 PHE A C 1
ATOM 1371 O O . PHE A 1 178 ? 3.811 -6.777 4.046 1.00 89.50 178 PHE A O 1
ATOM 1378 N N . ALA A 1 179 ? 4.305 -7.307 6.173 1.00 90.06 179 ALA A N 1
ATOM 1379 C CA . ALA A 1 179 ? 4.173 -5.964 6.726 1.00 90.06 179 ALA A CA 1
ATOM 1380 C C . ALA A 1 179 ? 5.048 -5.809 7.980 1.00 90.06 179 ALA A C 1
ATOM 1382 O O . ALA A 1 179 ? 5.566 -6.791 8.511 1.00 90.06 179 ALA A O 1
ATOM 1383 N N . LEU A 1 180 ? 5.161 -4.584 8.504 1.00 88.50 180 LEU A N 1
ATOM 1384 C CA . LEU A 1 180 ? 5.682 -4.380 9.861 1.00 88.50 180 LEU A CA 1
ATOM 1385 C C . LEU A 1 180 ? 4.805 -5.130 10.872 1.00 88.50 180 LEU A C 1
ATOM 1387 O O . LEU A 1 180 ? 3.583 -5.068 10.766 1.00 88.50 180 LEU A O 1
ATOM 1391 N N . CYS A 1 181 ? 5.415 -5.773 11.871 1.00 89.31 181 CYS A N 1
ATOM 1392 C CA . CYS A 1 181 ? 4.708 -6.615 12.846 1.00 89.31 181 CYS A CA 1
ATOM 1393 C C . CYS A 1 181 ? 3.408 -5.995 13.412 1.00 8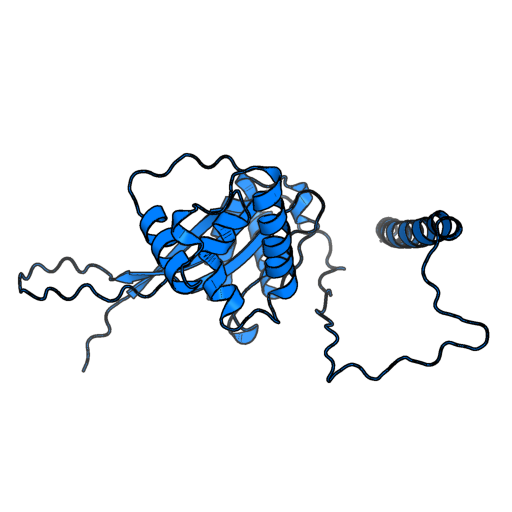9.31 181 CYS A C 1
ATOM 1395 O O . CYS A 1 181 ? 2.352 -6.599 13.220 1.00 89.31 181 CYS A O 1
ATOM 1397 N N . PRO A 1 182 ? 3.398 -4.762 13.971 1.00 92.19 182 PRO A N 1
ATOM 1398 C CA . PRO A 1 182 ? 2.160 -4.182 14.507 1.00 92.19 182 PRO A CA 1
ATOM 1399 C C . PRO A 1 182 ? 1.074 -3.967 13.435 1.00 92.19 182 PRO A C 1
ATOM 1401 O O . PRO A 1 182 ? -0.122 -4.045 13.723 1.00 92.19 182 PRO A O 1
ATOM 1404 N N . VAL A 1 183 ? 1.470 -3.731 12.179 1.00 94.00 183 VAL A N 1
ATOM 1405 C CA . VAL A 1 183 ? 0.549 -3.621 11.036 1.00 94.00 183 VAL A CA 1
ATOM 1406 C C . VAL A 1 183 ? -0.004 -4.997 10.673 1.00 94.00 183 VAL A C 1
ATOM 1408 O O . VAL A 1 183 ? -1.217 -5.138 10.540 1.00 94.00 183 VAL A O 1
ATOM 1411 N N . ALA A 1 184 ? 0.861 -6.010 10.555 1.00 92.56 184 ALA A N 1
ATOM 1412 C CA . ALA A 1 184 ? 0.472 -7.383 10.233 1.00 92.56 184 ALA A CA 1
ATOM 1413 C C . ALA A 1 184 ? -0.509 -7.950 11.269 1.00 92.56 184 ALA A C 1
ATOM 1415 O O . ALA A 1 184 ? -1.543 -8.500 10.899 1.00 92.56 184 ALA A O 1
ATOM 1416 N N . GLU A 1 185 ? -0.225 -7.764 12.559 1.00 92.38 185 GLU A N 1
ATOM 1417 C CA . GLU A 1 185 ? -1.086 -8.210 13.658 1.00 92.38 185 GLU A CA 1
ATOM 1418 C C . GLU A 1 185 ? -2.449 -7.520 13.633 1.00 92.38 185 GLU A C 1
ATOM 1420 O O . GLU A 1 185 ? -3.486 -8.178 13.737 1.00 92.38 185 GLU A O 1
ATOM 1425 N N . THR A 1 186 ? -2.467 -6.199 13.430 1.00 95.88 186 THR A N 1
ATOM 1426 C CA . THR A 1 186 ? -3.727 -5.452 13.365 1.00 95.88 186 THR A CA 1
ATOM 1427 C C . THR A 1 186 ? -4.542 -5.844 12.127 1.00 95.88 186 THR A C 1
ATOM 1429 O O . THR A 1 186 ? -5.764 -5.965 12.224 1.00 95.88 186 THR A O 1
ATOM 1432 N N . ILE A 1 187 ? -3.894 -6.095 10.978 1.00 95.69 187 ILE A N 1
ATOM 1433 C CA . ILE A 1 187 ? -4.563 -6.618 9.774 1.00 95.69 187 ILE A CA 1
ATOM 1434 C C . ILE A 1 187 ? -5.131 -8.003 10.055 1.00 95.69 187 ILE A C 1
ATOM 1436 O O . ILE A 1 187 ? -6.302 -8.226 9.773 1.00 95.69 187 ILE A O 1
ATOM 1440 N N . ALA A 1 188 ? -4.352 -8.913 10.642 1.00 93.38 188 ALA A N 1
ATOM 1441 C CA . ALA A 1 188 ? -4.807 -10.264 10.950 1.00 93.38 188 ALA A CA 1
ATOM 1442 C C . ALA A 1 188 ? -6.021 -10.254 11.891 1.00 93.38 188 ALA A C 1
ATOM 1444 O O . ALA A 1 188 ? -6.994 -10.972 11.651 1.00 93.38 188 ALA A O 1
ATOM 1445 N N . HIS A 1 189 ? -6.006 -9.402 12.920 1.00 95.25 189 HIS A N 1
ATOM 1446 C CA . HIS A 1 189 ? -7.136 -9.239 13.831 1.00 95.25 189 HIS A CA 1
ATOM 1447 C C . HIS A 1 189 ? -8.374 -8.684 13.112 1.00 95.25 189 HIS A C 1
ATOM 1449 O O . HIS A 1 189 ? -9.455 -9.265 13.206 1.00 95.25 189 HIS A O 1
ATOM 1455 N N . ALA A 1 190 ? -8.220 -7.599 12.346 1.00 96.62 190 ALA A N 1
ATOM 1456 C CA . ALA A 1 190 ? -9.321 -7.004 11.591 1.00 96.62 190 ALA A CA 1
ATOM 1457 C C . ALA A 1 190 ? -9.879 -7.960 10.522 1.00 96.62 190 ALA A C 1
ATOM 1459 O O . ALA A 1 190 ? -11.091 -8.029 10.331 1.00 96.62 190 ALA A O 1
ATOM 1460 N N . TRP A 1 191 ? -9.014 -8.729 9.859 1.00 96.00 191 TRP A N 1
ATOM 1461 C CA . TRP A 1 191 ? -9.387 -9.732 8.863 1.00 96.00 191 TRP A CA 1
ATOM 1462 C C . TRP A 1 191 ? -10.152 -10.895 9.484 1.00 96.00 191 TRP A C 1
ATOM 1464 O O . TRP A 1 191 ? -11.188 -11.295 8.955 1.00 96.00 191 TRP A O 1
ATOM 1474 N N . THR A 1 192 ? -9.692 -11.389 10.636 1.00 95.00 192 THR A N 1
ATOM 1475 C CA . THR A 1 192 ? -10.392 -12.424 11.410 1.00 95.00 192 THR A CA 1
ATOM 1476 C C . THR A 1 192 ? -11.774 -11.931 11.825 1.00 95.00 192 THR A C 1
ATOM 1478 O O . THR A 1 192 ? -12.764 -12.623 11.614 1.00 95.00 192 THR A O 1
ATOM 1481 N N . ALA A 1 193 ? -11.868 -10.705 12.347 1.00 96.38 193 ALA A N 1
ATOM 1482 C CA . ALA A 1 193 ? -13.144 -10.110 12.732 1.00 96.38 193 ALA A CA 1
ATOM 1483 C C . ALA A 1 193 ? -14.099 -9.924 11.538 1.00 96.38 193 ALA A C 1
ATOM 1485 O O . ALA A 1 193 ? -15.311 -10.024 11.704 1.00 96.38 193 ALA A O 1
ATOM 1486 N N . HIS A 1 194 ? -13.569 -9.653 10.342 1.00 95.88 194 HIS A N 1
ATOM 1487 C CA . HIS A 1 194 ? -14.373 -9.441 9.139 1.00 95.88 194 HIS A CA 1
ATOM 1488 C C . HIS A 1 194 ? -14.816 -10.746 8.459 1.00 95.88 194 HIS A C 1
ATOM 1490 O O . HIS A 1 194 ? -15.934 -10.822 7.960 1.00 95.88 194 HIS A O 1
ATOM 1496 N N . THR A 1 195 ? -13.953 -11.766 8.429 1.00 94.94 195 THR A N 1
ATOM 1497 C CA . THR A 1 195 ? -14.166 -13.003 7.650 1.00 94.94 195 THR A CA 1
ATOM 1498 C C . THR A 1 195 ? -14.512 -14.225 8.501 1.00 94.94 195 THR A C 1
ATOM 1500 O O . THR A 1 195 ? -14.946 -15.238 7.963 1.00 94.94 195 THR A O 1
ATOM 1503 N N . GLY A 1 196 ? -14.289 -14.163 9.816 1.00 94.00 196 GLY A N 1
ATOM 1504 C CA . GLY A 1 196 ? -14.400 -15.304 10.726 1.00 94.00 196 GLY A CA 1
ATOM 1505 C C . GLY A 1 196 ? -13.250 -16.313 10.623 1.00 94.00 196 GLY A C 1
ATOM 1506 O O . GLY A 1 196 ? -13.234 -17.280 11.381 1.00 94.00 196 GLY A O 1
ATOM 1507 N N . ILE A 1 197 ? -12.281 -16.113 9.719 1.00 89.19 197 ILE A N 1
ATOM 1508 C CA . ILE A 1 197 ? -11.146 -17.028 9.555 1.00 89.19 197 ILE A CA 1
ATOM 1509 C C . ILE A 1 197 ? -10.065 -16.695 10.588 1.00 89.19 197 ILE A C 1
ATOM 1511 O O . ILE A 1 197 ? -9.552 -15.574 10.568 1.00 89.19 197 ILE A O 1
ATOM 1515 N N . PRO A 1 198 ? -9.691 -17.636 11.474 1.00 87.38 198 PRO A N 1
ATOM 1516 C CA . PRO A 1 198 ? -8.705 -17.378 12.511 1.00 87.38 198 PRO A CA 1
ATOM 1517 C C . PRO A 1 198 ? -7.302 -17.174 11.931 1.00 87.38 198 PRO A C 1
ATOM 1519 O O . PRO A 1 198 ? -6.930 -17.750 10.906 1.00 87.38 198 PRO A O 1
ATOM 1522 N N . ARG A 1 199 ? -6.489 -16.383 12.642 1.00 81.56 199 ARG A N 1
ATOM 1523 C CA . ARG A 1 199 ? -5.050 -16.255 12.380 1.00 81.56 199 ARG A CA 1
ATOM 1524 C C . ARG A 1 199 ? -4.390 -17.633 12.500 1.00 81.56 199 ARG A C 1
ATOM 1526 O O . ARG A 1 199 ? -4.606 -18.338 13.485 1.00 81.56 199 ARG A O 1
ATOM 1533 N N . ALA A 1 200 ? -3.556 -17.989 11.524 1.00 74.00 200 ALA A N 1
ATOM 1534 C CA . ALA A 1 200 ? -2.711 -19.174 11.627 1.00 74.00 200 ALA A CA 1
ATOM 1535 C C . ALA A 1 200 ? -1.776 -19.066 12.856 1.00 74.00 200 ALA A C 1
ATOM 1537 O O . ALA A 1 200 ? -1.344 -17.955 13.183 1.00 74.00 200 ALA A O 1
ATOM 1538 N N . PRO A 1 201 ? -1.449 -20.180 13.539 1.00 66.94 201 PRO A N 1
ATOM 1539 C CA . PRO A 1 201 ? -0.588 -20.168 14.718 1.00 66.94 201 PRO A CA 1
ATOM 1540 C C . PRO A 1 201 ? 0.736 -19.432 14.474 1.00 66.94 201 PRO A C 1
ATOM 1542 O O . PRO A 1 201 ? 1.385 -19.569 13.437 1.00 66.94 201 PRO A O 1
ATOM 1545 N N . GLU A 1 202 ? 1.123 -18.629 15.457 1.00 56.78 202 GLU A N 1
ATOM 1546 C CA . GLU A 1 202 ? 2.203 -17.648 15.414 1.00 56.78 202 GLU A CA 1
ATOM 1547 C C . GLU A 1 202 ? 3.597 -18.290 15.321 1.00 56.78 202 GLU A C 1
ATOM 1549 O O . GLU A 1 202 ? 4.305 -18.429 16.313 1.00 56.78 202 GLU A O 1
ATOM 1554 N N . ARG A 1 203 ? 4.024 -18.692 14.118 1.00 50.69 203 ARG A N 1
ATOM 1555 C CA . ARG A 1 203 ? 5.427 -19.088 13.875 1.00 50.69 203 ARG A CA 1
ATOM 1556 C C . ARG A 1 203 ? 6.161 -18.249 12.824 1.00 50.69 203 ARG A C 1
ATOM 1558 O O . ARG A 1 203 ? 7.338 -18.492 12.587 1.00 50.69 203 ARG A O 1
ATOM 1565 N N . GLN A 1 204 ? 5.512 -17.252 12.209 1.00 49.44 204 GLN A N 1
ATOM 1566 C CA . GLN A 1 204 ? 6.038 -16.589 10.999 1.00 49.44 204 GLN A CA 1
ATOM 1567 C C . GLN A 1 204 ? 6.037 -15.044 11.011 1.00 49.44 204 GLN A C 1
ATOM 1569 O O . GLN A 1 204 ? 6.301 -14.432 9.982 1.00 49.44 204 GLN A O 1
ATOM 1574 N N . CYS A 1 205 ? 5.851 -14.378 12.156 1.00 45.91 205 CYS A N 1
ATOM 1575 C CA . CYS A 1 205 ? 6.016 -12.911 12.257 1.00 45.91 205 CYS A CA 1
ATOM 1576 C C . CYS A 1 205 ? 7.491 -12.449 12.347 1.00 45.91 205 CYS A C 1
ATOM 1578 O O . CYS A 1 205 ? 7.777 -11.393 12.898 1.00 45.91 205 CYS A O 1
ATOM 1580 N N . ASN A 1 206 ? 8.443 -13.215 11.802 1.00 44.69 206 ASN A N 1
ATOM 1581 C CA . ASN A 1 206 ? 9.878 -12.906 11.871 1.00 44.69 206 ASN A CA 1
ATOM 1582 C C . ASN A 1 206 ? 10.492 -12.650 10.486 1.00 44.69 206 ASN A C 1
ATOM 1584 O O . ASN A 1 206 ? 11.625 -13.045 10.220 1.00 44.69 206 ASN A O 1
ATOM 1588 N N . ALA A 1 207 ? 9.773 -11.973 9.590 1.00 50.25 207 ALA A N 1
ATOM 1589 C CA . ALA A 1 207 ? 10.402 -11.371 8.419 1.00 50.25 207 ALA A CA 1
ATOM 1590 C C . ALA A 1 207 ? 11.049 -10.043 8.841 1.00 50.25 207 ALA A C 1
ATOM 1592 O O . ALA A 1 207 ? 10.501 -8.962 8.626 1.00 50.25 207 ALA A O 1
ATOM 1593 N N . PHE A 1 208 ? 12.212 -10.111 9.492 1.00 46.12 208 PHE A N 1
ATOM 1594 C CA . PHE A 1 208 ? 13.053 -8.927 9.620 1.00 46.12 208 PHE A CA 1
ATOM 1595 C C . PHE A 1 208 ? 13.450 -8.497 8.210 1.00 46.12 208 PHE A C 1
ATOM 1597 O O . PHE A 1 208 ? 13.984 -9.295 7.440 1.00 46.12 208 PHE A O 1
ATOM 1604 N N . SER A 1 209 ? 13.189 -7.240 7.853 1.00 47.66 209 SER A N 1
ATOM 1605 C CA . SER A 1 209 ? 13.722 -6.658 6.627 1.00 47.66 209 SER A CA 1
ATOM 1606 C C . SER A 1 209 ? 15.240 -6.524 6.778 1.00 47.66 209 SER A C 1
ATOM 1608 O O . SER A 1 209 ? 15.744 -5.476 7.180 1.00 47.66 209 SER A O 1
ATOM 1610 N N . THR A 1 210 ? 15.987 -7.593 6.517 1.00 45.41 210 THR A N 1
ATOM 1611 C CA . THR A 1 210 ? 17.439 -7.518 6.375 1.00 45.41 210 THR A CA 1
ATOM 1612 C C . THR A 1 210 ? 17.720 -6.998 4.976 1.00 45.41 210 THR A C 1
ATOM 1614 O O . THR A 1 210 ? 17.597 -7.730 3.997 1.00 45.41 210 THR A O 1
ATOM 1617 N N . PHE A 1 211 ? 18.049 -5.716 4.862 1.00 48.94 211 PHE A N 1
ATOM 1618 C CA . PHE A 1 211 ? 18.534 -5.147 3.612 1.00 48.94 211 PHE A CA 1
ATOM 1619 C C . PHE A 1 211 ? 20.052 -5.001 3.692 1.00 48.94 211 PHE A C 1
ATOM 1621 O O . PHE A 1 211 ? 20.603 -4.551 4.696 1.00 48.94 211 PHE A O 1
ATOM 1628 N N . CYS A 1 212 ? 20.736 -5.403 2.626 1.00 44.38 212 CYS A N 1
ATOM 1629 C CA . CYS A 1 212 ? 22.159 -5.158 2.475 1.00 44.38 212 CYS A CA 1
ATOM 1630 C C . CYS A 1 212 ? 22.340 -3.788 1.813 1.00 44.38 212 CYS A C 1
ATOM 1632 O O . CYS A 1 212 ? 21.853 -3.554 0.710 1.00 44.38 212 CYS A O 1
ATOM 1634 N N . THR A 1 213 ? 23.010 -2.865 2.493 1.00 59.59 213 THR A N 1
ATOM 1635 C CA . THR A 1 213 ? 23.504 -1.617 1.903 1.00 59.59 213 THR A CA 1
ATOM 1636 C C . THR A 1 213 ? 24.984 -1.762 1.579 1.00 59.59 213 THR A C 1
ATOM 1638 O O . THR A 1 213 ? 25.664 -2.586 2.182 1.00 59.59 213 THR A O 1
ATOM 1641 N N . VAL A 1 214 ? 25.522 -0.899 0.712 1.00 65.81 214 VAL A N 1
ATOM 1642 C CA . VAL A 1 214 ? 26.979 -0.809 0.495 1.00 65.81 214 VAL A CA 1
ATOM 1643 C C . VAL A 1 214 ? 27.728 -0.605 1.821 1.00 65.81 214 VAL A C 1
ATOM 1645 O O . VAL A 1 214 ? 28.788 -1.181 2.019 1.00 65.81 214 VAL A O 1
ATOM 1648 N N . ALA A 1 215 ? 27.149 0.153 2.758 1.00 63.56 215 ALA A N 1
ATOM 1649 C CA . ALA A 1 215 ? 27.742 0.411 4.070 1.00 63.56 215 ALA A CA 1
ATOM 1650 C C . ALA A 1 215 ? 27.675 -0.790 5.034 1.00 63.56 215 ALA A C 1
ATOM 1652 O O . ALA A 1 215 ? 28.493 -0.887 5.942 1.00 63.56 215 ALA A O 1
ATOM 1653 N N . THR A 1 216 ? 26.704 -1.693 4.861 1.00 65.19 216 THR A N 1
ATOM 1654 C CA . THR A 1 216 ? 26.530 -2.898 5.695 1.00 65.19 216 THR A CA 1
ATOM 1655 C C . THR A 1 216 ? 27.019 -4.169 4.998 1.00 65.19 216 THR A C 1
ATOM 1657 O O . THR A 1 216 ? 26.924 -5.254 5.568 1.00 65.19 216 THR A O 1
ATOM 1660 N N . PHE A 1 217 ? 27.510 -4.060 3.764 1.00 69.12 217 PHE A N 1
ATOM 1661 C CA . PHE A 1 217 ? 28.132 -5.153 3.039 1.00 69.12 217 PHE A CA 1
ATOM 1662 C C . PHE A 1 217 ? 29.543 -5.364 3.590 1.00 69.12 217 PHE A C 1
ATOM 1664 O O . PHE A 1 217 ? 30.456 -4.592 3.316 1.00 69.12 217 PHE A O 1
ATOM 1671 N N . SER A 1 218 ? 29.727 -6.421 4.377 1.00 71.00 218 SER A N 1
ATOM 1672 C CA . SER A 1 218 ? 31.014 -6.784 4.982 1.00 71.00 218 SER A CA 1
ATOM 1673 C C . SER A 1 218 ? 31.943 -7.563 4.039 1.00 71.00 218 SER A C 1
ATOM 1675 O O . SER A 1 218 ? 32.953 -8.107 4.481 1.00 71.00 218 SER A O 1
ATOM 1677 N N . GLY A 1 219 ? 31.630 -7.604 2.740 1.00 69.94 219 GLY A N 1
ATOM 1678 C CA . GLY A 1 219 ? 32.370 -8.374 1.745 1.00 69.94 219 GLY A CA 1
ATOM 1679 C C . GLY A 1 219 ? 31.841 -9.797 1.563 1.00 69.94 219 GLY A C 1
ATOM 1680 O O . GLY A 1 219 ? 30.897 -10.241 2.214 1.00 69.94 219 GLY A O 1
ATOM 1681 N N . THR A 1 220 ? 32.453 -10.529 0.636 1.00 68.38 220 THR A N 1
ATOM 1682 C CA . THR A 1 220 ? 32.184 -11.956 0.436 1.00 68.38 220 THR A CA 1
ATOM 1683 C C . THR A 1 220 ? 32.874 -12.762 1.533 1.00 68.38 220 THR A C 1
ATOM 1685 O O . THR A 1 220 ? 34.095 -12.685 1.667 1.00 68.38 220 THR A O 1
ATOM 1688 N N . GLN A 1 221 ? 32.126 -13.567 2.291 1.00 71.12 221 GLN A N 1
ATOM 1689 C CA . GLN A 1 221 ? 32.742 -14.583 3.147 1.00 71.12 221 GLN A CA 1
ATOM 1690 C C . GLN A 1 221 ? 33.537 -15.572 2.285 1.00 71.12 221 GLN A C 1
ATOM 1692 O O . GLN A 1 221 ? 33.099 -15.940 1.191 1.00 71.12 221 GLN A O 1
ATOM 1697 N N . HIS A 1 222 ? 34.700 -16.012 2.775 1.00 74.62 222 HIS A N 1
ATOM 1698 C CA . HIS A 1 222 ? 35.419 -17.106 2.134 1.00 74.62 222 HIS A CA 1
ATOM 1699 C C . HIS A 1 222 ? 34.553 -18.364 2.163 1.00 74.62 222 HIS A C 1
ATOM 1701 O O . HIS A 1 222 ? 34.093 -18.796 3.220 1.00 74.62 222 HIS A O 1
ATOM 1707 N N . LEU A 1 223 ? 34.324 -18.937 0.984 1.00 77.19 223 LEU A N 1
ATOM 1708 C CA . LEU A 1 223 ? 33.673 -20.231 0.867 1.00 77.19 223 LEU A CA 1
ATOM 1709 C C . LEU A 1 223 ? 34.553 -21.294 1.543 1.00 77.19 223 LEU A C 1
ATOM 1711 O O . LEU A 1 223 ? 35.779 -21.216 1.419 1.00 77.19 223 LEU A O 1
ATOM 1715 N N . PRO A 1 224 ? 33.961 -22.288 2.229 1.00 86.94 224 PRO A N 1
ATOM 1716 C CA . PRO A 1 224 ? 34.711 -23.431 2.728 1.00 86.94 224 PRO A CA 1
ATOM 1717 C C . PRO A 1 224 ? 35.508 -24.101 1.605 1.00 86.94 224 PRO A C 1
ATOM 1719 O O . PRO A 1 224 ? 35.103 -24.078 0.439 1.00 86.94 224 PRO A O 1
ATOM 1722 N N . GLU A 1 225 ? 36.632 -24.722 1.949 1.00 86.12 225 GLU A N 1
ATOM 1723 C CA . GLU A 1 225 ? 37.509 -25.355 0.965 1.00 86.12 225 GLU A CA 1
ATOM 1724 C C . GLU A 1 225 ? 36.732 -26.356 0.081 1.00 86.12 225 GLU A C 1
ATOM 1726 O O . GLU A 1 225 ? 35.824 -27.059 0.537 1.00 86.12 225 GLU A O 1
ATOM 1731 N N . GLY A 1 226 ? 37.007 -26.341 -1.227 1.00 85.56 226 GLY A N 1
ATOM 1732 C CA . GLY A 1 226 ? 36.289 -27.145 -2.225 1.00 85.56 226 GLY A CA 1
ATOM 1733 C C . GLY A 1 226 ? 34.912 -26.613 -2.657 1.00 85.56 226 GLY A C 1
ATOM 1734 O O . GLY A 1 226 ? 34.318 -27.173 -3.581 1.00 85.56 226 GLY A O 1
ATOM 1735 N N . HIS A 1 227 ? 34.406 -25.529 -2.060 1.00 77.81 227 HIS A N 1
ATOM 1736 C CA . HIS A 1 227 ? 33.133 -24.922 -2.454 1.00 77.81 227 HIS A CA 1
ATOM 1737 C C . HIS A 1 227 ? 33.347 -23.764 -3.432 1.00 77.81 227 HIS A C 1
ATOM 1739 O O . HIS A 1 227 ? 34.248 -22.942 -3.282 1.00 77.81 227 HIS A O 1
ATOM 1745 N N . ARG A 1 228 ? 32.477 -23.674 -4.442 1.00 80.50 228 ARG A N 1
ATOM 1746 C CA . ARG A 1 228 ? 32.430 -22.551 -5.387 1.00 80.50 228 ARG A CA 1
ATOM 1747 C C . ARG A 1 228 ? 30.993 -22.097 -5.602 1.00 80.50 228 ARG A C 1
ATOM 1749 O O . ARG A 1 228 ? 30.099 -22.928 -5.753 1.00 80.50 228 ARG A O 1
ATOM 1756 N N . VAL A 1 229 ? 30.786 -20.786 -5.659 1.00 76.25 229 VAL A N 1
ATOM 1757 C CA . VAL A 1 229 ? 29.531 -20.198 -6.138 1.00 76.25 229 VAL A CA 1
ATOM 1758 C C . VAL A 1 229 ? 29.580 -20.202 -7.660 1.00 76.25 229 VAL A C 1
ATOM 1760 O O . VAL A 1 229 ? 30.540 -19.722 -8.258 1.00 76.25 229 VAL A O 1
ATOM 1763 N N . VAL A 1 230 ? 28.566 -20.785 -8.288 1.00 77.69 230 VAL A N 1
ATOM 1764 C CA . VAL A 1 230 ? 28.431 -20.839 -9.745 1.00 77.69 230 VAL A CA 1
ATOM 1765 C C . VAL A 1 230 ? 27.046 -20.359 -10.142 1.00 77.69 230 VAL A C 1
ATOM 1767 O O . VAL A 1 230 ? 26.084 -20.553 -9.399 1.00 77.69 230 VAL A O 1
ATOM 1770 N N . VAL A 1 231 ? 26.939 -19.754 -11.323 1.00 72.94 231 VAL A N 1
ATOM 1771 C CA . VAL A 1 231 ? 25.638 -19.467 -11.936 1.00 72.94 231 VAL A CA 1
ATOM 1772 C C . VAL A 1 231 ? 24.955 -20.798 -12.244 1.00 72.94 231 VAL A C 1
ATOM 1774 O O . VAL A 1 231 ? 25.577 -21.694 -12.820 1.00 72.94 231 VAL A O 1
ATOM 1777 N N . ALA A 1 232 ? 23.694 -20.940 -11.837 1.00 70.31 232 ALA A N 1
ATOM 1778 C CA . ALA A 1 232 ? 22.934 -22.155 -12.088 1.00 70.31 232 ALA A CA 1
ATOM 1779 C C . ALA A 1 232 ? 22.621 -22.277 -13.590 1.00 70.31 232 ALA A C 1
ATOM 1781 O O . ALA A 1 232 ? 21.952 -21.426 -14.167 1.00 70.31 232 ALA A O 1
ATOM 1782 N N . GLY A 1 233 ? 23.118 -23.333 -14.224 1.00 81.69 233 GLY A N 1
ATOM 1783 C CA . GLY A 1 233 ? 22.748 -23.761 -15.567 1.00 81.69 233 GLY A CA 1
ATOM 1784 C C . GLY A 1 233 ? 21.622 -24.798 -15.554 1.00 81.69 233 GLY A C 1
ATOM 1785 O O . GLY A 1 233 ? 21.258 -25.349 -14.512 1.00 81.69 233 GLY A O 1
ATOM 1786 N N . ASN A 1 234 ? 21.106 -25.122 -16.742 1.00 80.00 234 ASN A N 1
ATOM 1787 C CA . ASN A 1 234 ? 19.922 -25.978 -16.919 1.00 80.00 234 ASN A CA 1
ATOM 1788 C C . ASN A 1 234 ? 20.015 -27.342 -16.212 1.00 80.00 234 ASN A C 1
ATOM 1790 O O . ASN A 1 234 ? 19.022 -27.833 -15.683 1.00 80.00 234 ASN A O 1
ATOM 1794 N N . ALA A 1 235 ? 21.210 -27.935 -16.135 1.00 82.25 235 ALA A N 1
ATOM 1795 C CA . ALA A 1 235 ? 21.428 -29.220 -15.467 1.00 82.25 235 ALA A CA 1
ATOM 1796 C C . ALA A 1 235 ? 21.272 -29.164 -13.932 1.00 82.25 235 ALA A C 1
ATOM 1798 O O . ALA A 1 235 ? 21.062 -30.195 -13.296 1.00 82.25 235 ALA A O 1
ATOM 1799 N N . GLN A 1 236 ? 21.385 -27.982 -13.318 1.00 77.31 236 GLN A N 1
ATOM 1800 C CA . GLN A 1 236 ? 21.283 -27.800 -11.865 1.00 77.31 236 GLN A CA 1
ATOM 1801 C C . GLN A 1 236 ? 19.867 -27.419 -11.415 1.00 77.31 236 GLN A C 1
ATOM 1803 O O . GLN A 1 236 ? 19.561 -27.558 -10.230 1.00 77.31 236 GLN A O 1
ATOM 1808 N N . ILE A 1 237 ? 18.993 -27.014 -12.345 1.00 75.06 237 ILE A N 1
ATOM 1809 C CA . ILE A 1 237 ? 17.607 -26.611 -12.063 1.00 75.06 237 ILE A CA 1
ATOM 1810 C C . ILE A 1 237 ? 16.840 -27.686 -11.276 1.00 75.06 237 ILE A C 1
ATOM 1812 O O . ILE A 1 237 ? 16.279 -27.333 -10.241 1.00 75.06 237 ILE A O 1
ATOM 1816 N N . PRO A 1 238 ? 16.855 -28.987 -11.642 1.00 81.38 238 PRO A N 1
ATOM 1817 C CA . PRO A 1 238 ? 16.102 -29.996 -10.892 1.00 81.38 238 PRO A CA 1
ATOM 1818 C C . PRO A 1 238 ? 16.575 -30.138 -9.443 1.00 81.38 238 PRO A C 1
ATOM 1820 O O . PRO A 1 238 ? 15.782 -30.388 -8.540 1.00 81.38 238 PRO A O 1
ATOM 1823 N N . ARG A 1 239 ? 17.878 -29.952 -9.202 1.00 72.12 239 ARG A N 1
ATOM 1824 C CA . ARG A 1 239 ? 18.469 -30.057 -7.866 1.00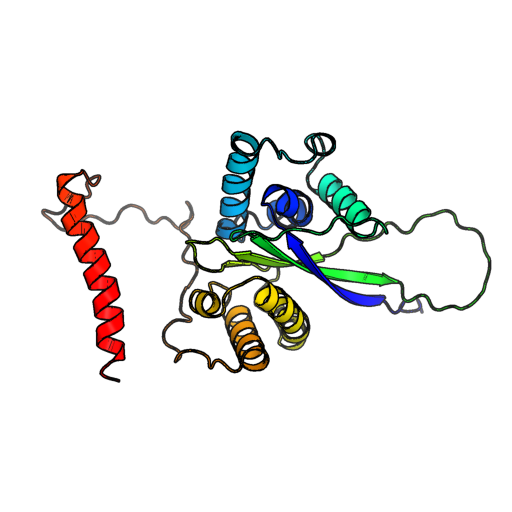 72.12 239 ARG A CA 1
ATOM 1825 C C . ARG A 1 239 ? 18.127 -28.844 -7.002 1.00 72.12 239 ARG A C 1
ATOM 1827 O O . ARG A 1 239 ? 17.813 -29.021 -5.832 1.00 72.12 239 ARG A O 1
ATOM 1834 N N . VAL A 1 240 ? 18.154 -27.640 -7.575 1.00 75.12 240 VAL A N 1
ATOM 1835 C CA . VAL A 1 240 ? 17.722 -26.411 -6.887 1.00 75.12 240 VAL A CA 1
ATOM 1836 C C . VAL A 1 240 ? 16.222 -26.454 -6.602 1.00 75.12 240 VAL A C 1
ATOM 1838 O O . VAL A 1 240 ? 15.816 -26.169 -5.481 1.00 75.12 240 VAL A O 1
ATOM 1841 N N . ALA A 1 241 ? 15.413 -26.885 -7.573 1.00 73.44 241 ALA A N 1
ATOM 1842 C CA . ALA A 1 241 ? 13.976 -27.071 -7.397 1.00 73.44 241 ALA A CA 1
ATOM 1843 C C . ALA A 1 241 ? 13.671 -28.076 -6.281 1.00 73.44 241 ALA A C 1
ATOM 1845 O O . ALA A 1 241 ? 12.779 -27.839 -5.478 1.00 73.44 241 ALA A O 1
ATOM 1846 N N . ARG A 1 242 ? 14.454 -29.157 -6.178 1.00 71.50 242 ARG A N 1
ATOM 1847 C CA . ARG A 1 242 ? 14.329 -30.123 -5.084 1.00 71.50 242 ARG A CA 1
ATOM 1848 C C . ARG A 1 242 ? 14.721 -29.541 -3.729 1.00 71.50 242 ARG A C 1
ATOM 1850 O O . ARG A 1 242 ? 13.996 -29.766 -2.780 1.00 71.50 242 ARG A O 1
ATOM 1857 N N . ILE A 1 243 ? 15.794 -28.751 -3.636 1.00 73.25 243 ILE A N 1
ATOM 1858 C CA . ILE A 1 243 ? 16.139 -28.043 -2.387 1.00 73.25 243 ILE A CA 1
ATOM 1859 C C . ILE A 1 243 ? 15.008 -27.094 -1.973 1.00 73.25 243 ILE A C 1
ATOM 1861 O O . ILE A 1 243 ? 14.679 -27.014 -0.795 1.00 73.25 243 ILE A O 1
ATOM 1865 N N . TYR A 1 244 ? 14.406 -26.391 -2.934 1.00 67.44 244 TYR A N 1
ATOM 1866 C CA . TYR A 1 244 ? 13.284 -25.493 -2.672 1.00 67.44 244 TYR A CA 1
ATOM 1867 C C . TYR A 1 244 ? 12.038 -26.262 -2.216 1.00 67.44 244 TYR A C 1
ATOM 1869 O O . TYR A 1 244 ? 11.445 -25.915 -1.202 1.00 67.44 244 TYR A O 1
ATOM 1877 N N . TYR A 1 245 ? 11.700 -27.350 -2.910 1.00 69.94 245 TYR A N 1
ATOM 1878 C CA . TYR A 1 245 ? 10.618 -28.253 -2.532 1.00 69.94 245 TYR A CA 1
ATOM 1879 C C . TYR A 1 245 ? 10.851 -28.850 -1.143 1.00 69.94 245 TYR A C 1
ATOM 1881 O O . TYR A 1 245 ? 9.976 -28.758 -0.295 1.00 69.94 245 TYR A O 1
ATOM 1889 N N . ASP A 1 246 ? 12.031 -29.401 -0.861 1.00 68.19 246 ASP A N 1
ATOM 1890 C CA . ASP A 1 246 ? 12.367 -29.985 0.441 1.00 68.19 246 ASP A CA 1
ATOM 1891 C C . ASP A 1 246 ? 12.292 -28.916 1.547 1.00 68.19 246 ASP A C 1
ATOM 1893 O O . ASP A 1 246 ? 11.756 -29.184 2.618 1.00 68.19 246 ASP A O 1
ATOM 1897 N N . PHE A 1 247 ? 12.716 -27.676 1.272 1.00 64.56 247 PHE A N 1
ATOM 1898 C CA . PHE A 1 247 ? 12.550 -26.550 2.194 1.00 64.56 247 PHE A CA 1
ATOM 1899 C C . PHE A 1 247 ? 11.070 -26.227 2.456 1.00 64.56 247 PHE A C 1
ATOM 1901 O O . PHE A 1 247 ? 10.678 -26.062 3.610 1.00 64.56 247 PHE A O 1
ATOM 1908 N N . GLU A 1 248 ? 10.232 -26.174 1.419 1.00 53.28 248 GLU A N 1
ATOM 1909 C CA . GLU A 1 248 ? 8.783 -25.983 1.565 1.00 53.28 248 GLU A CA 1
ATOM 1910 C C . GLU A 1 248 ? 8.105 -27.173 2.270 1.00 53.28 248 GLU A C 1
ATOM 1912 O O . GLU A 1 248 ? 7.207 -26.980 3.086 1.00 53.28 248 GLU A O 1
ATOM 1917 N N . THR A 1 249 ? 8.550 -28.406 2.029 1.00 58.03 249 THR A N 1
ATOM 1918 C CA . THR A 1 249 ? 7.915 -29.618 2.574 1.00 58.03 249 THR A CA 1
ATOM 1919 C C . THR A 1 249 ? 8.361 -29.917 4.005 1.00 58.03 249 THR A C 1
ATOM 1921 O O . THR A 1 249 ? 7.559 -30.399 4.808 1.00 58.03 249 THR A O 1
ATOM 1924 N N . GLU A 1 250 ? 9.604 -29.598 4.381 1.00 54.56 250 GLU A N 1
ATOM 1925 C CA . GLU A 1 250 ? 10.051 -29.636 5.780 1.00 54.56 250 GLU A CA 1
ATOM 1926 C C . GLU A 1 250 ? 9.297 -28.611 6.636 1.00 54.56 250 GLU A C 1
ATOM 1928 O O . GLU A 1 250 ? 9.007 -28.880 7.805 1.00 54.56 250 GLU A O 1
ATOM 1933 N N . GLN A 1 251 ? 8.931 -27.461 6.058 1.00 48.06 251 GLN A N 1
ATOM 1934 C CA . GLN A 1 251 ? 8.047 -26.494 6.714 1.00 48.06 251 GLN A CA 1
ATOM 1935 C C . GLN A 1 251 ? 6.656 -27.098 6.963 1.00 48.06 251 GLN A C 1
ATOM 1937 O O . GLN A 1 251 ? 6.107 -26.907 8.044 1.00 48.06 251 GLN A O 1
ATOM 1942 N N . VAL A 1 252 ? 6.113 -27.867 6.010 1.00 48.94 252 VAL A N 1
ATOM 1943 C CA . VAL A 1 252 ? 4.796 -28.527 6.122 1.00 48.94 252 VAL A CA 1
ATOM 1944 C C . VAL A 1 252 ? 4.817 -29.707 7.103 1.00 48.94 252 VAL A C 1
ATOM 1946 O O . VAL A 1 252 ? 3.952 -29.812 7.965 1.00 48.94 252 VAL A O 1
ATOM 1949 N N . SER A 1 253 ? 5.835 -30.564 7.051 1.00 41.75 253 SER A N 1
ATOM 1950 C CA . SER A 1 253 ? 5.900 -31.788 7.870 1.00 41.75 253 SER A CA 1
ATOM 1951 C C . SER A 1 253 ? 6.108 -31.498 9.363 1.00 41.75 253 SER A C 1
ATOM 1953 O O . SER A 1 253 ? 5.676 -32.263 10.222 1.00 41.75 253 SER A O 1
ATOM 1955 N N . ARG A 1 254 ? 6.735 -30.364 9.706 1.00 40.31 254 ARG A N 1
ATOM 1956 C CA . ARG A 1 254 ? 6.853 -29.899 11.100 1.00 40.31 254 ARG A CA 1
ATOM 1957 C C . ARG A 1 254 ? 5.563 -29.280 11.651 1.00 40.31 254 ARG A C 1
ATOM 1959 O O . ARG A 1 254 ? 5.509 -29.030 12.853 1.00 40.31 254 ARG A O 1
ATOM 1966 N N . LEU A 1 255 ? 4.559 -29.032 10.807 1.00 42.19 255 LEU A N 1
ATOM 1967 C CA . LEU A 1 255 ? 3.235 -28.546 11.209 1.00 42.19 255 LEU A CA 1
ATOM 1968 C C . LEU A 1 255 ? 2.255 -29.690 11.519 1.00 42.19 255 LEU A C 1
ATOM 1970 O O . LEU A 1 255 ? 1.320 -29.467 12.272 1.00 42.19 255 LEU A O 1
ATOM 1974 N N . GLU A 1 256 ? 2.468 -30.905 10.999 1.00 40.59 256 GLU A N 1
ATOM 1975 C CA . GLU A 1 256 ? 1.588 -32.063 11.266 1.00 40.59 256 GLU A CA 1
ATOM 1976 C C . GLU A 1 256 ? 1.947 -32.843 12.546 1.00 40.59 256 GLU A C 1
ATOM 1978 O O . GLU A 1 256 ? 1.203 -33.722 12.975 1.00 40.59 256 GLU A O 1
ATOM 1983 N N . LEU A 1 257 ? 3.077 -32.516 13.180 1.00 41.34 257 LEU A N 1
ATOM 1984 C CA . LEU A 1 257 ? 3.578 -33.175 14.394 1.00 41.34 257 LEU A CA 1
ATOM 1985 C C . LEU A 1 257 ? 3.501 -32.290 15.654 1.00 41.34 257 LEU A C 1
ATOM 1987 O O . LEU A 1 257 ? 4.071 -32.657 16.683 1.00 41.34 257 LEU A O 1
ATOM 1991 N N . SER A 1 258 ? 2.823 -31.135 15.601 1.00 38.56 258 SER A N 1
ATOM 1992 C CA . SER A 1 258 ? 2.625 -30.232 16.751 1.00 38.56 258 SER A CA 1
ATOM 1993 C C . SER A 1 258 ? 1.212 -29.689 16.822 1.00 38.56 258 SER A C 1
ATOM 1995 O O . SER A 1 258 ? 0.680 -29.600 17.947 1.00 38.56 258 SER A O 1
#

Sequence (258 aa):
MPALSRVALTYDICVHASAADFMEAAGHALLADQERRSNLILSQALERASWEATHTGIGTSGSTLGLAPHERSKVWWARRYSPIQPAIEVGRDFWVTCWTVQSPVMNVARSSELASTMPTARLPTLDFAVSVLASDPVFVFTPHSAASLTSSFLTPRIRQLVQQLAQYMPVARMSRLFALCPVAETIAHAWTAHTGIPRAPERQCNAFSTFCTVATFSGTQHLPEGHRVVVAGNAQIPRVARIYYDFETEQVSRLELS

Secondary structure (DSSP, 8-state):
------EEEEEEEEEESSHHHHHHHHHHHHHHH-TTTSHHHHHHHHHHHHHHHHHTS--S-TTTTTS-HHHHHHHHHHHHTSS-PPP----SSEEEEEEEEEEE-----------------PPPEEEEEEEE-TTSPEEEE-SS-GGG--HHHHHHHHHHHHHHHHHHS-GGGGGGEE--HHHHHHHHHHHHHHH-PPPPPSS-------PPPTTT---PPPPPTT----PPPGGGHHHHHHHHHHHHHHHHHTTTT-

pLDDT: mean 78.86, std 17.32, range [38.56, 97.56]

Organism: Thanatephorus cucumeris (strain AG1-IB / isolate 7/3/14) (NCBI:txid1108050)

Foldseek 3Di:
DDDPQDWDKDKDKDKFQFLLLVQLACVCVCPVPNCVPCVVVVVVSVVRLVVCVVPVVPHNPPVPVPDDSVVSNVVSVVQVPDPDDDDDDHDQWIKMWMWIATDRPPPPPDDDDDDPDDPPRPRTHTAWMWTGHNPAAIEIDGPDDPVPLDCVSQQVRLLVVLVVCVVRPDLVRLLRYDDQLSNNVSNQVSNCVVPVDHDDPPDPNPPDPDDDDPVNPPDDDDDPPPDDDDDDDPVCVVVVVVVVVCVVVVVVVVVVVD

Radius of gyration: 22.69 Å; chains: 1; bounding box: 60×72×47 Å